Protein AF-0000000076519748 (afdb_homodimer)

Foldseek 3Di:
DAAEEEEEDEAAFDPLLRVLQVVLLVLLRHHYFYAYAVWQAWHQYNVGDTDGGPTHLVVCQVPDGLEYEYGDGPVSLVSLLPRPSNLSNQVVCQVVQHAYEYEAHNVLSCVSSPRPWAEEEEHAPVCCVVPVVGYPYDPDQWDDGRRYIYGYDSVSSNVVSLVVSCVRPHDVSSCVSCVVVVHDD/DAAEEEEEDEAAFDPLLRVLQVVLLVLLRHHYFYAYAVWQAWHQYNVGDTDGGPTHLVVCQVPDGLEYEYGDGDVSLVSLLPRPSNLSNLVVCQVVQHAYEYEAHNVLSCVSSPRPWAEEEEHAPVCCVVPVVGYPYDPDQWDDGRRYIYGYDSVSSNVVSLVVSCVRPHDVSSCVSCVVVVHDD

Sequence (370 aa):
MTKTALVLLACGAEELETIAIVDILARAKVKVVVAGVGGPSVVTCSRGAKIQPDVALADVVGTAFDLVYLPGGMEGMRALSKSADVGKVLKDQHENKRYIAAICAAPCALKAHEINKGAKVTSYPSLKGDLEAYYTYLDETIVEDGHLLTSRGPGTAIVFGLRLAELLTDHATAKSVATAMLLPFMTKTALVLLACGAEELETIAIVDILARAKVKVVVAGVGGPSVVTCSRGAKIQPDVALADVVGTAFDLVYLPGGMEGMRALSKSADVGKVLKDQHENKRYIAAICAAPCALKAHEINKGAKVTSYPSLKGDLEAYYTYLDETIVEDGHLLTSRGPGTAIVFGLRLAELLTDHATAKSVATAMLLPF

Organism: Hydatigena taeniaeformis (NCBI:txid6205)

Secondary structure (DSSP, 8-state):
---EEEEEE-TT--HHHHHHHHHHHHHTT-EEEEEETT-SS-EE-TTS-EE--SEEGGGGTT---SEEEE---HHHHHHHHH-HHHHHHHHHHHHTT-EEEEETTTHHHHHHTT-STT-EE---GGGHHHHTTTSEE--SSEEEETTEEEE-SGGGHHHHHHHHHHHHS-HHHHHHHHHHHT---/---EEEEEE-TT--HHHHHHHHHHHHHTT-EEEEEETT-SS-EE-TTS-EE--SEEGGGGTT---SEEEE---HHHHHHHHH-HHHHHHHHHHHHTT-EEEEETTTHHHHHHTT-STT-EE---GGGHHHHTTTSEE--SSEEEETTEEEE-SGGGHHHHHHHHHHHHS-HHHHHHHHHHHT---

pLDDT: mean 98.67, std 1.3, range [82.38, 99.0]

Nearest PDB structures (foldseek):
  4e08-assembly1_B  TM=9.937E-01  e=2.769E-29  Drosophila melanogaster
  5sy4-assembly1_B  TM=9.609E-01  e=9.595E-22  Escherichia coli
  4xll-assembly1_B  TM=9.359E-01  e=4.032E-20  Toxoplasma gondii
  3ot1-assembly1_B  TM=9.445E-01  e=1.088E-18  Vibrio cholerae O1 biovar El Tor str. N16961
  4k2h-assembly1_A  TM=9.552E-01  e=1.924E-18  Salmonella enterica subsp. enterica serovar Typhimurium str. LT2

Solvent-accessible surface area (backbone atoms only — not comparable to full-atom values): 17924 Å² total; per-residue (Å²): 132,81,41,35,33,37,36,54,43,34,53,20,18,28,53,49,36,43,39,31,34,52,39,44,27,33,68,57,59,30,49,73,42,39,20,9,66,91,32,44,57,72,30,50,22,60,55,64,56,32,38,41,31,78,34,30,35,82,79,47,63,88,62,89,50,55,26,40,35,34,35,11,27,71,56,10,17,53,51,50,40,69,32,66,68,50,41,54,48,49,50,54,33,56,75,68,62,30,32,36,36,25,24,16,46,15,43,57,24,38,55,64,59,63,56,66,76,55,40,49,33,26,37,24,77,90,49,46,81,80,38,49,88,56,30,40,68,47,99,47,69,67,26,73,41,89,41,37,34,20,21,26,34,58,51,40,21,57,65,50,19,42,51,52,28,22,71,68,65,34,66,70,51,27,43,52,43,27,53,75,29,66,36,87,122,131,80,41,33,33,38,36,55,41,34,54,21,18,28,52,49,36,43,39,31,34,51,40,44,27,32,70,57,60,30,50,73,42,38,20,9,67,90,32,44,58,70,29,50,22,60,56,64,54,33,38,42,30,77,34,29,35,81,79,48,64,89,62,88,49,54,26,41,36,34,36,12,28,70,57,10,17,53,50,48,41,68,32,66,66,50,41,53,48,50,50,55,34,55,75,68,62,30,32,36,35,25,24,16,47,15,44,56,24,38,55,64,58,62,56,65,77,54,40,49,32,28,36,24,77,90,49,45,83,80,38,48,88,56,29,41,67,47,99,47,69,68,26,74,42,90,42,37,36,20,20,27,33,60,50,40,23,58,65,49,18,42,51,52,28,23,72,69,65,34,65,68,50,28,43,51,45,28,52,76,28,64,36,87,123

InterPro domains:
  IPR002818 DJ-1/PfpI [PF01965] (3-166)
  IPR006287 Protein/nucleic acid deglycase DJ-1 [TIGR01383] (5-179)
  IPR029062 Class I glutamine amidotransferase-like [G3DSA:3.40.50.880] (1-185)
  IPR029062 Class I glutamine amidotransferase-like [SSF52317] (3-183)
  IPR050325 Protein/nucleic acid deglycase [PTHR48094] (3-177)

Structure (mmCIF, N/CA/C/O backbone):
data_AF-0000000076519748-model_v1
#
loop_
_entity.id
_entity.type
_entity.pdbx_description
1 polymer 'DJ-1_PfpI domain-containing protein'
#
loop_
_atom_site.group_PDB
_atom_site.id
_atom_site.type_symbol
_atom_site.label_atom_id
_atom_site.label_alt_id
_atom_site.label_comp_id
_atom_site.label_asym_id
_atom_site.label_entity_id
_atom_site.label_seq_id
_atom_site.pdbx_PDB_ins_code
_atom_site.Cartn_x
_atom_site.Cartn_y
_atom_site.Cartn_z
_atom_site.occupancy
_atom_site.B_iso_or_equiv
_atom_site.auth_seq_id
_atom_site.auth_comp_id
_atom_site.auth_asym_id
_atom_site.auth_atom_id
_atom_site.pdbx_PDB_model_num
ATOM 1 N N . MET A 1 1 ? 24.297 12.898 4.23 1 83 1 MET A N 1
ATOM 2 C CA . MET A 1 1 ? 23.703 12.18 5.359 1 83 1 MET A CA 1
ATOM 3 C C . MET A 1 1 ? 22.375 11.555 4.977 1 83 1 MET A C 1
ATOM 5 O O . MET A 1 1 ? 21.672 12.078 4.113 1 83 1 MET A O 1
ATOM 9 N N . THR A 1 2 ? 22 10.383 5.543 1 95.06 2 THR A N 1
ATOM 10 C CA . THR A 1 2 ? 20.766 9.688 5.227 1 95.06 2 THR A CA 1
ATOM 11 C C . THR A 1 2 ? 19.562 10.477 5.727 1 95.06 2 THR A C 1
ATOM 13 O O . THR A 1 2 ? 19.531 10.922 6.875 1 95.06 2 THR A O 1
ATOM 16 N N . LYS A 1 3 ? 18.609 10.828 4.844 1 98.69 3 LYS A N 1
ATOM 17 C CA . LYS A 1 3 ? 17.406 11.555 5.219 1 98.69 3 LYS A CA 1
ATOM 18 C C . LYS A 1 3 ? 16.453 10.672 6.023 1 98.69 3 LYS A C 1
ATOM 20 O O . LYS A 1 3 ? 16.453 9.453 5.863 1 98.69 3 LYS A O 1
ATOM 25 N N . THR A 1 4 ? 15.703 11.32 6.898 1 98.88 4 THR A N 1
ATOM 26 C CA . THR A 1 4 ? 14.812 10.586 7.801 1 98.88 4 THR A CA 1
ATOM 27 C C . THR A 1 4 ? 13.375 11.055 7.641 1 98.88 4 THR A C 1
ATOM 29 O O . THR A 1 4 ? 13.125 12.234 7.359 1 98.88 4 THR A O 1
ATOM 32 N N . ALA A 1 5 ? 12.445 10.117 7.789 1 98.94 5 ALA A N 1
ATOM 33 C CA . ALA A 1 5 ? 11.016 10.414 7.734 1 98.94 5 ALA A CA 1
ATOM 34 C C . ALA A 1 5 ? 10.273 9.727 8.867 1 98.94 5 ALA A C 1
ATOM 36 O O . ALA A 1 5 ? 10.516 8.555 9.164 1 98.94 5 ALA A O 1
ATOM 37 N N . LEU A 1 6 ? 9.438 10.453 9.531 1 99 6 LEU A N 1
ATOM 38 C CA . LEU A 1 6 ? 8.516 9.93 10.531 1 99 6 LEU A CA 1
ATOM 39 C C . LEU A 1 6 ? 7.109 9.797 9.953 1 99 6 LEU A C 1
ATOM 41 O O . LEU A 1 6 ? 6.543 10.766 9.438 1 99 6 LEU A O 1
ATOM 45 N N . VAL A 1 7 ? 6.594 8.633 9.969 1 99 7 VAL A N 1
ATOM 46 C CA . VAL A 1 7 ? 5.227 8.359 9.547 1 99 7 VAL A CA 1
ATOM 47 C C . VAL A 1 7 ? 4.34 8.141 10.766 1 99 7 VAL A C 1
ATOM 49 O O . VAL A 1 7 ? 4.602 7.25 11.578 1 99 7 VAL A O 1
ATOM 52 N N . LEU A 1 8 ? 3.318 8.961 10.922 1 99 8 LEU A N 1
ATOM 53 C CA . LEU A 1 8 ? 2.412 8.844 12.055 1 99 8 LEU A CA 1
ATOM 54 C C . LEU A 1 8 ? 1.29 7.855 11.758 1 99 8 LEU A C 1
ATOM 56 O O . LEU A 1 8 ? 0.49 8.078 10.844 1 99 8 LEU A O 1
ATOM 60 N N . LEU A 1 9 ? 1.246 6.828 12.516 1 98.94 9 LEU A N 1
ATOM 61 C CA . LEU A 1 9 ? 0.271 5.766 12.289 1 98.94 9 LEU A CA 1
ATOM 62 C C . LEU A 1 9 ? -0.731 5.691 13.438 1 98.94 9 LEU A C 1
ATOM 64 O O . LEU A 1 9 ? -0.36 5.391 14.57 1 98.94 9 LEU A O 1
ATOM 68 N N . ALA A 1 10 ? -1.979 6.008 13.141 1 98.94 10 ALA A N 1
ATOM 69 C CA . ALA A 1 10 ? -3.08 5.906 14.102 1 98.94 10 ALA A CA 1
ATOM 70 C C . ALA A 1 10 ? -4.098 4.859 13.656 1 98.94 10 ALA A C 1
ATOM 72 O O . ALA A 1 10 ? -4.219 4.57 12.461 1 98.94 10 ALA A O 1
ATOM 73 N N . CYS A 1 11 ? -4.828 4.305 14.594 1 98.69 11 CYS A N 1
ATOM 74 C CA . CYS A 1 11 ? -5.93 3.408 14.25 1 98.69 11 CYS A CA 1
ATOM 75 C C . CYS A 1 11 ? -6.891 4.074 13.273 1 98.69 11 CYS A C 1
ATOM 77 O O . CYS A 1 11 ? -7.246 5.242 13.445 1 98.69 11 CYS A O 1
ATOM 79 N N . GLY A 1 12 ? -7.215 3.355 12.273 1 98.81 12 GLY A N 1
ATOM 80 C CA . GLY A 1 12 ? -8.141 3.898 11.289 1 98.81 12 GLY A CA 1
ATOM 81 C C . GLY A 1 12 ? -7.445 4.637 10.164 1 98.81 12 GLY A C 1
ATOM 82 O O . GLY A 1 12 ? -8.102 5.199 9.281 1 98.81 12 GLY A O 1
ATOM 83 N N . ALA A 1 13 ? -6.09 4.613 10.148 1 98.94 13 ALA A N 1
ATOM 84 C CA . ALA A 1 13 ? -5.348 5.223 9.055 1 98.94 13 ALA A CA 1
ATOM 85 C C . ALA A 1 13 ? -5.629 4.508 7.734 1 98.94 13 ALA A C 1
ATOM 87 O O . ALA A 1 13 ? -5.984 3.328 7.723 1 98.94 13 ALA A O 1
ATOM 88 N N . GLU A 1 14 ? -5.543 5.246 6.68 1 98.88 14 GLU A N 1
ATOM 89 C CA . GLU A 1 14 ? -5.59 4.641 5.352 1 98.88 14 GLU A CA 1
ATOM 90 C C . GLU A 1 14 ? -4.332 3.828 5.07 1 98.88 14 GLU A C 1
ATOM 92 O O . GLU A 1 14 ? -3.238 4.387 4.945 1 98.88 14 GLU A O 1
ATOM 97 N N . GLU A 1 15 ? -4.488 2.51 4.938 1 98.94 15 GLU A N 1
ATOM 98 C CA . GLU A 1 15 ? -3.332 1.622 4.84 1 98.94 15 GLU A CA 1
ATOM 99 C C . GLU A 1 15 ? -2.57 1.846 3.539 1 98.94 15 GLU A C 1
ATOM 101 O O . GLU A 1 15 ? -1.34 1.768 3.514 1 98.94 15 GLU A O 1
ATOM 106 N N . LEU A 1 16 ? -3.266 2.064 2.395 1 98.94 16 LEU A N 1
ATOM 107 C CA . LEU A 1 16 ? -2.58 2.273 1.124 1 98.94 16 LEU A CA 1
ATOM 108 C C . LEU A 1 16 ? -1.782 3.572 1.145 1 98.94 16 LEU A C 1
ATOM 110 O O . LEU A 1 16 ? -0.649 3.619 0.66 1 98.94 16 LEU A O 1
ATOM 114 N N . GLU A 1 17 ? -2.352 4.594 1.754 1 99 17 GLU A N 1
ATOM 115 C CA . GLU A 1 17 ? -1.661 5.871 1.897 1 99 17 GLU A CA 1
ATOM 116 C C . GLU A 1 17 ? -0.439 5.742 2.803 1 99 17 GLU A C 1
ATOM 118 O O . GLU A 1 17 ? 0.569 6.422 2.594 1 99 17 GLU A O 1
ATOM 123 N N . THR A 1 18 ? -0.529 4.926 3.828 1 99 18 THR A N 1
ATOM 124 C CA . THR A 1 18 ? 0.581 4.699 4.746 1 99 18 THR A CA 1
ATOM 125 C C . THR A 1 18 ? 1.699 3.92 4.059 1 99 18 THR A C 1
ATOM 127 O O . THR A 1 18 ? 2.84 4.383 4.004 1 99 18 THR A O 1
ATOM 130 N N . ILE A 1 19 ? 1.386 2.826 3.402 1 99 19 ILE A N 1
ATOM 131 C CA . ILE A 1 19 ? 2.373 1.872 2.912 1 99 19 ILE A CA 1
ATOM 132 C C . ILE A 1 19 ? 3.016 2.406 1.634 1 99 19 ILE A C 1
ATOM 134 O O . ILE A 1 19 ? 4.207 2.201 1.396 1 99 19 ILE A O 1
ATOM 138 N N . ALA A 1 20 ? 2.248 3.127 0.763 1 98.94 20 ALA A N 1
ATOM 139 C CA . ALA A 1 20 ? 2.846 3.701 -0.439 1 98.94 20 ALA A CA 1
ATOM 140 C C . ALA A 1 20 ? 4.02 4.609 -0.086 1 98.94 20 ALA A C 1
ATOM 142 O O . ALA A 1 20 ? 5.086 4.527 -0.703 1 98.94 20 ALA A O 1
ATOM 143 N N . ILE A 1 21 ? 3.848 5.445 0.95 1 98.94 21 ILE A N 1
ATOM 144 C CA . ILE A 1 21 ? 4.883 6.395 1.338 1 98.94 21 ILE A CA 1
ATOM 145 C C . ILE A 1 21 ? 6.047 5.652 1.993 1 98.94 21 ILE A C 1
ATOM 147 O O . ILE A 1 21 ? 7.211 5.887 1.659 1 98.94 21 ILE A O 1
ATOM 151 N N . VAL A 1 22 ? 5.766 4.742 2.918 1 98.94 22 VAL A N 1
ATOM 152 C CA . VAL A 1 22 ? 6.797 3.961 3.598 1 98.94 22 VAL A CA 1
ATOM 153 C C . VAL A 1 22 ? 7.652 3.225 2.568 1 98.94 22 VAL A C 1
ATOM 155 O O . VAL A 1 22 ? 8.883 3.279 2.621 1 98.94 22 VAL A O 1
ATOM 158 N N . ASP A 1 23 ? 7.016 2.586 1.613 1 98.94 23 ASP A N 1
ATOM 159 C CA . ASP A 1 23 ? 7.664 1.771 0.591 1 98.94 23 ASP A CA 1
ATOM 160 C C . ASP A 1 23 ? 8.57 2.621 -0.298 1 98.94 23 ASP A C 1
ATOM 162 O O . ASP A 1 23 ? 9.758 2.33 -0.443 1 98.94 23 ASP A O 1
ATOM 166 N N . ILE A 1 24 ? 8.023 3.686 -0.82 1 98.94 24 ILE A N 1
ATOM 167 C CA . ILE A 1 24 ? 8.727 4.496 -1.812 1 98.94 24 ILE A CA 1
ATOM 168 C C . ILE A 1 24 ? 9.906 5.207 -1.155 1 98.94 24 ILE A C 1
ATOM 170 O O . ILE A 1 24 ? 10.992 5.27 -1.73 1 98.94 24 ILE A O 1
ATOM 174 N N . LEU A 1 25 ? 9.719 5.742 0.06 1 98.94 25 LEU A N 1
ATOM 175 C CA . LEU A 1 25 ? 10.82 6.406 0.743 1 98.94 25 LEU A CA 1
ATOM 176 C C . LEU A 1 25 ? 11.922 5.41 1.101 1 98.94 25 LEU A C 1
ATOM 178 O O . LEU A 1 25 ? 13.109 5.738 1.034 1 98.94 25 LEU A O 1
ATOM 182 N N . ALA A 1 26 ? 11.547 4.207 1.496 1 98.94 26 ALA A N 1
ATOM 183 C CA . ALA A 1 26 ? 12.547 3.174 1.763 1 98.94 26 ALA A CA 1
ATOM 184 C C . ALA A 1 26 ? 13.352 2.854 0.508 1 98.94 26 ALA A C 1
ATOM 186 O O . ALA A 1 26 ? 14.57 2.693 0.572 1 98.94 26 ALA A O 1
ATOM 187 N N . ARG A 1 27 ? 12.695 2.719 -0.672 1 98.88 27 ARG A N 1
ATOM 188 C CA . ARG A 1 27 ? 13.375 2.475 -1.939 1 98.88 27 ARG A CA 1
ATOM 189 C C . ARG A 1 27 ? 14.352 3.596 -2.26 1 98.88 27 ARG A C 1
ATOM 191 O O . ARG A 1 27 ? 15.398 3.359 -2.879 1 98.88 27 ARG A O 1
ATOM 198 N N . ALA A 1 28 ? 14.016 4.812 -1.812 1 98.94 28 ALA A N 1
ATOM 199 C CA . ALA A 1 28 ? 14.867 5.977 -2.047 1 98.94 28 ALA A CA 1
ATOM 200 C C . ALA A 1 28 ? 15.969 6.074 -0.994 1 98.94 28 ALA A C 1
ATOM 202 O O . ALA A 1 28 ? 16.672 7.082 -0.921 1 98.94 28 ALA A O 1
ATOM 203 N N . LYS A 1 29 ? 16.047 5.078 -0.067 1 98.69 29 LYS A N 1
ATOM 204 C CA . LYS A 1 29 ? 17.078 4.961 0.971 1 98.69 29 LYS A CA 1
ATOM 205 C C . LYS A 1 29 ? 16.891 6.031 2.043 1 98.69 29 LYS A C 1
ATOM 207 O O . LYS A 1 29 ? 17.859 6.477 2.652 1 98.69 29 LYS A O 1
ATOM 212 N N . VAL A 1 30 ? 15.711 6.586 2.178 1 98.94 30 VAL A N 1
ATOM 213 C CA . VAL A 1 30 ? 15.328 7.395 3.33 1 98.94 30 VAL A CA 1
ATOM 214 C C . VAL A 1 30 ? 15.07 6.488 4.535 1 98.94 30 VAL A C 1
ATOM 216 O O . VAL A 1 30 ? 14.453 5.43 4.402 1 98.94 30 VAL A O 1
ATOM 219 N N . LYS A 1 31 ? 15.594 6.793 5.688 1 98.81 31 LYS A N 1
ATOM 220 C CA . LYS A 1 31 ? 15.289 6.047 6.902 1 98.81 31 LYS A CA 1
ATOM 221 C C . LYS A 1 31 ? 13.883 6.375 7.406 1 98.81 31 LYS A C 1
ATOM 223 O O . LYS A 1 31 ? 13.633 7.477 7.902 1 98.81 31 LYS A O 1
ATOM 228 N N . VAL A 1 32 ? 13.023 5.426 7.348 1 98.94 32 VAL A N 1
ATOM 229 C CA . VAL A 1 32 ? 11.625 5.633 7.711 1 98.94 32 VAL A CA 1
ATOM 230 C C . VAL A 1 32 ? 11.359 5.043 9.094 1 98.94 32 VAL A C 1
ATOM 232 O O . VAL A 1 32 ? 11.734 3.9 9.367 1 98.94 32 VAL A O 1
ATOM 235 N N . VAL A 1 33 ? 10.766 5.797 9.898 1 98.94 33 VAL A N 1
ATOM 236 C CA . VAL A 1 33 ? 10.281 5.34 11.203 1 98.94 33 VAL A CA 1
ATOM 237 C C . VAL A 1 33 ? 8.766 5.461 11.266 1 98.94 33 VAL A C 1
ATOM 239 O O . VAL A 1 33 ? 8.219 6.562 11.148 1 98.94 33 VAL A O 1
ATOM 242 N N . VAL A 1 34 ? 8.117 4.375 11.406 1 99 34 VAL A N 1
ATOM 243 C CA . VAL A 1 34 ? 6.672 4.375 11.617 1 99 34 VAL A CA 1
ATOM 244 C C . VAL A 1 34 ? 6.371 4.422 13.117 1 99 34 VAL A C 1
ATOM 246 O O . VAL A 1 34 ? 6.75 3.514 13.859 1 99 34 VAL A O 1
ATOM 249 N N . ALA A 1 35 ? 5.703 5.43 13.531 1 99 35 ALA A N 1
ATOM 250 C CA . ALA A 1 35 ? 5.402 5.605 14.953 1 99 35 ALA A CA 1
ATOM 251 C C . ALA A 1 35 ? 3.904 5.496 15.211 1 99 35 ALA A C 1
ATOM 253 O O . ALA A 1 35 ? 3.105 6.199 14.594 1 99 35 ALA A O 1
ATOM 254 N N . GLY A 1 36 ? 3.557 4.633 16.125 1 98.94 36 GLY A N 1
ATOM 255 C CA . GLY A 1 36 ? 2.164 4.508 16.531 1 98.94 36 GLY A CA 1
ATOM 256 C C . GLY A 1 36 ? 1.707 5.617 17.453 1 98.94 36 GLY A C 1
ATOM 257 O O . GLY A 1 36 ? 2.254 5.785 18.547 1 98.94 36 GLY A O 1
ATOM 258 N N . VAL A 1 37 ? 0.659 6.312 17.062 1 98.94 37 VAL A N 1
ATOM 259 C CA . VAL A 1 37 ? 0.146 7.441 17.828 1 98.94 37 VAL A CA 1
ATOM 260 C C . VAL A 1 37 ? -0.375 6.953 19.172 1 98.94 37 VAL A C 1
ATOM 262 O O . VAL A 1 37 ? -0.211 7.629 20.188 1 98.94 37 VAL A O 1
ATOM 265 N N . GLY A 1 38 ? -1.035 5.754 19.188 1 98.44 38 GLY A N 1
ATOM 266 C CA . GLY A 1 38 ? -1.586 5.176 20.406 1 98.44 38 GLY A CA 1
ATOM 267 C C . GLY A 1 38 ? -0.639 4.211 21.094 1 98.44 38 GLY A C 1
ATOM 268 O O . GLY A 1 38 ? -1.03 3.506 22.031 1 98.44 38 GLY A O 1
ATOM 269 N N . GLY A 1 39 ? 0.616 4.152 20.625 1 98.56 39 GLY A N 1
ATOM 270 C CA . GLY A 1 39 ? 1.586 3.199 21.141 1 98.56 39 GLY A CA 1
ATOM 271 C C . GLY A 1 39 ? 2.172 2.303 20.078 1 98.56 39 GLY A C 1
ATOM 272 O O . GLY A 1 39 ? 1.89 2.48 18.891 1 98.56 39 GLY A O 1
ATOM 273 N N . PRO A 1 40 ? 3.051 1.382 20.422 1 98.31 40 PRO A N 1
ATOM 274 C CA . PRO A 1 40 ? 3.803 0.587 19.453 1 98.31 40 PRO A CA 1
ATOM 275 C C . PRO A 1 40 ? 3.057 -0.672 19.016 1 98.31 40 PRO A C 1
ATOM 277 O O . PRO A 1 40 ? 3.572 -1.45 18.203 1 98.31 40 PRO A O 1
ATOM 280 N N . SER A 1 41 ? 1.826 -0.901 19.5 1 98.69 41 SER A N 1
ATOM 281 C CA . SER A 1 41 ? 1.075 -2.109 19.172 1 98.69 41 SER A CA 1
ATOM 282 C C . SER A 1 41 ? 0.523 -2.047 17.75 1 98.69 41 SER A C 1
ATOM 284 O O . SER A 1 41 ? 0.437 -0.969 17.156 1 98.69 41 SER A O 1
ATOM 286 N N . VAL A 1 42 ? 0.184 -3.156 17.25 1 98.88 42 VAL A N 1
ATOM 287 C CA . VAL A 1 42 ? -0.372 -3.287 15.906 1 98.88 42 VAL A CA 1
ATOM 288 C C . VAL A 1 42 ? -1.591 -2.379 15.758 1 98.88 42 VAL A C 1
ATOM 290 O O . VAL A 1 42 ? -2.426 -2.301 16.672 1 98.88 42 VAL A O 1
ATOM 293 N N . VAL A 1 43 ? -1.658 -1.746 14.641 1 98.88 43 VAL A N 1
ATOM 294 C CA . VAL A 1 43 ? -2.732 -0.809 14.328 1 98.88 43 VAL A CA 1
ATOM 295 C C . VAL A 1 43 ? -3.627 -1.395 13.234 1 98.88 43 VAL A C 1
ATOM 297 O O . VAL A 1 43 ? -3.137 -1.856 12.203 1 98.88 43 VAL A O 1
ATOM 300 N N . THR A 1 44 ? -4.957 -1.413 13.484 1 98.88 44 THR A N 1
ATOM 301 C CA . THR A 1 44 ? -5.918 -1.759 12.438 1 98.88 44 THR A CA 1
ATOM 302 C C . THR A 1 44 ? -6.258 -0.537 11.594 1 98.88 44 THR A C 1
ATOM 304 O O . THR A 1 44 ? -6.789 0.451 12.109 1 98.88 44 THR A O 1
ATOM 307 N N . CYS A 1 45 ? -6.012 -0.621 10.312 1 98.88 45 CYS A N 1
ATOM 308 C CA . CYS A 1 45 ? -6.211 0.491 9.391 1 98.88 45 CYS A CA 1
ATOM 309 C C . CYS A 1 45 ? -7.652 0.531 8.891 1 98.88 45 CYS A C 1
ATOM 311 O O . CYS A 1 45 ? -8.477 -0.284 9.305 1 98.88 45 CYS A O 1
ATOM 313 N N . SER A 1 46 ? -7.949 1.501 8.109 1 98.75 46 SER A N 1
ATOM 314 C CA . SER A 1 46 ? -9.328 1.859 7.777 1 98.75 46 SER A CA 1
ATOM 315 C C . SER A 1 46 ? -10.008 0.758 6.969 1 98.75 46 SER A C 1
ATOM 317 O O . SER A 1 46 ? -11.219 0.572 7.062 1 98.75 46 SER A O 1
ATOM 319 N N . ARG A 1 47 ? -9.18 -0.086 6.195 1 98.56 47 ARG A N 1
ATOM 320 C CA . ARG A 1 47 ? -9.773 -1.153 5.395 1 98.56 47 ARG A CA 1
ATOM 321 C C . ARG A 1 47 ? -9.383 -2.523 5.938 1 98.56 47 ARG A C 1
ATOM 323 O O . ARG A 1 47 ? -9.508 -3.533 5.238 1 98.56 47 ARG A O 1
ATOM 330 N N . GLY A 1 48 ? -8.883 -2.523 7.137 1 98.69 48 GLY A N 1
ATOM 331 C CA . GLY A 1 48 ? -8.766 -3.781 7.855 1 98.69 48 GLY A CA 1
ATOM 332 C C . GLY A 1 48 ? -7.34 -4.301 7.922 1 98.69 48 GLY A C 1
ATOM 333 O O . GLY A 1 48 ? -7.039 -5.203 8.703 1 98.69 48 GLY A O 1
ATOM 334 N N . ALA A 1 49 ? -6.391 -3.773 7.105 1 98.94 49 ALA A N 1
ATOM 335 C CA . ALA A 1 49 ? -5 -4.199 7.199 1 98.94 49 ALA A CA 1
ATOM 336 C C . ALA A 1 49 ? -4.422 -3.877 8.578 1 98.94 49 ALA A C 1
ATOM 338 O O . ALA A 1 49 ? -4.785 -2.873 9.188 1 98.94 49 ALA A O 1
ATOM 339 N N . LYS A 1 50 ? -3.555 -4.684 9.07 1 98.94 50 LYS A N 1
ATOM 340 C CA . LYS A 1 50 ? -2.92 -4.52 10.375 1 98.94 50 LYS A CA 1
ATOM 341 C C . LYS A 1 50 ? -1.427 -4.242 10.227 1 98.94 50 LYS A C 1
ATOM 343 O O . LYS A 1 50 ? -0.683 -5.074 9.711 1 98.94 50 LYS A O 1
ATOM 348 N N . ILE A 1 51 ? -0.979 -3.092 10.695 1 98.94 51 ILE A N 1
ATOM 349 C CA . ILE A 1 51 ? 0.404 -2.65 10.539 1 98.94 51 ILE A CA 1
ATOM 350 C C . ILE A 1 51 ? 1.034 -2.449 11.914 1 98.94 51 ILE A C 1
ATOM 352 O O . ILE A 1 51 ? 0.421 -1.854 12.805 1 98.94 51 ILE A O 1
ATOM 356 N N . GLN A 1 52 ? 2.172 -2.936 12.117 1 98.94 52 GLN A N 1
ATOM 357 C CA . GLN A 1 52 ? 2.916 -2.75 13.359 1 98.94 52 GLN A CA 1
ATOM 358 C C . GLN A 1 52 ? 3.854 -1.549 13.266 1 98.94 52 GLN A C 1
ATOM 360 O O . GLN A 1 52 ? 4.754 -1.523 12.422 1 98.94 52 GLN A O 1
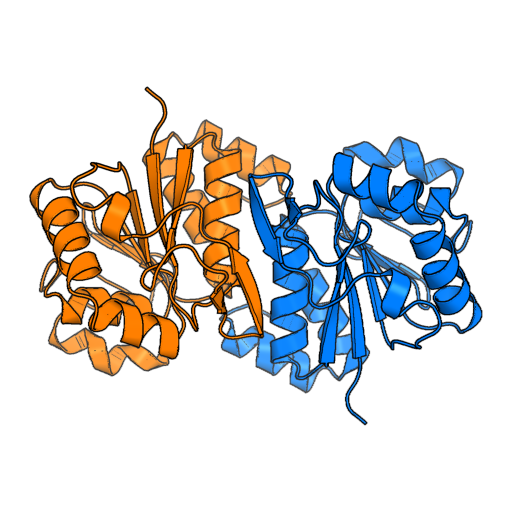ATOM 365 N N . PRO A 1 53 ? 3.629 -0.567 14.133 1 98.94 53 PRO A N 1
ATOM 366 C CA . PRO A 1 53 ? 4.605 0.522 14.195 1 98.94 53 PRO A CA 1
ATOM 367 C C . PRO A 1 53 ? 5.992 0.049 14.633 1 98.94 53 PRO A C 1
ATOM 369 O O . PRO A 1 53 ? 6.121 -1.023 15.227 1 98.94 53 PRO A O 1
ATOM 372 N N . ASP A 1 54 ? 7.004 0.832 14.281 1 98.88 54 ASP A N 1
ATOM 373 C CA . ASP A 1 54 ? 8.359 0.579 14.773 1 98.88 54 ASP A CA 1
ATOM 374 C C . ASP A 1 54 ? 8.492 0.955 16.25 1 98.88 54 ASP A C 1
ATOM 376 O O . ASP A 1 54 ? 9.188 0.278 17 1 98.88 54 ASP A O 1
ATOM 380 N N . VAL A 1 55 ? 7.891 2.061 16.609 1 98.88 55 VAL A N 1
ATOM 381 C CA . VAL A 1 55 ? 8.008 2.646 17.938 1 98.88 55 VAL A CA 1
ATOM 382 C C . VAL A 1 55 ? 6.695 3.32 18.328 1 98.88 55 VAL A C 1
ATOM 384 O O . VAL A 1 55 ? 5.809 3.496 17.484 1 98.88 55 VAL A O 1
ATOM 387 N N . ALA A 1 56 ? 6.57 3.617 19.562 1 98.88 56 ALA A N 1
ATOM 388 C CA . ALA A 1 56 ? 5.52 4.539 19.984 1 98.88 56 ALA A CA 1
ATOM 389 C C . ALA A 1 56 ? 5.879 5.98 19.641 1 98.88 56 ALA A C 1
ATOM 391 O O . ALA A 1 56 ? 7.035 6.387 19.75 1 98.88 56 ALA A O 1
ATOM 392 N N . LEU A 1 57 ? 4.879 6.742 19.25 1 98.94 57 LEU A N 1
ATOM 393 C CA . LEU A 1 57 ? 5.133 8.148 18.969 1 98.94 57 LEU A CA 1
ATOM 394 C C . LEU A 1 57 ? 5.77 8.836 20.188 1 98.94 57 LEU A C 1
ATOM 396 O O . LEU A 1 57 ? 6.715 9.609 20.031 1 98.94 57 LEU A O 1
ATOM 400 N N . ALA A 1 58 ? 5.324 8.523 21.344 1 98.62 58 ALA A N 1
ATOM 401 C CA . ALA A 1 58 ? 5.805 9.133 22.578 1 98.62 58 ALA A CA 1
ATOM 402 C C . ALA A 1 58 ? 7.316 8.977 22.719 1 98.62 58 ALA A C 1
ATOM 404 O O . ALA A 1 58 ? 7.984 9.828 23.312 1 98.62 58 ALA A O 1
ATOM 405 N N . ASP A 1 59 ? 7.875 7.961 22.109 1 98.62 59 ASP A N 1
ATOM 406 C CA . ASP A 1 59 ? 9.289 7.637 22.281 1 98.62 59 ASP A CA 1
ATOM 407 C C . ASP A 1 59 ? 10.156 8.492 21.344 1 98.62 59 ASP A C 1
ATOM 409 O O . ASP A 1 59 ? 11.375 8.547 21.516 1 98.62 59 ASP A O 1
ATOM 413 N N . VAL A 1 60 ? 9.523 9.195 20.422 1 98.5 60 VAL A N 1
ATOM 414 C CA . VAL A 1 60 ? 10.359 9.914 19.469 1 98.5 60 VAL A CA 1
ATOM 415 C C . VAL A 1 60 ? 9.977 11.398 19.469 1 98.5 60 VAL A C 1
ATOM 417 O O . VAL A 1 60 ? 10.445 12.164 18.625 1 98.5 60 VAL A O 1
ATOM 420 N N . VAL A 1 61 ? 9.086 11.742 20.359 1 98.44 61 VAL A N 1
ATOM 421 C CA . VAL A 1 61 ? 8.82 13.164 20.531 1 98.44 61 VAL A CA 1
ATOM 422 C C . VAL A 1 61 ? 10.125 13.891 20.875 1 98.44 61 VAL A C 1
ATOM 424 O O . VAL A 1 61 ? 10.875 13.453 21.734 1 98.44 61 VAL A O 1
ATOM 427 N N . GLY A 1 62 ? 10.477 14.906 20.141 1 97.69 62 GLY A N 1
ATOM 428 C CA . GLY A 1 62 ? 11.703 15.656 20.359 1 97.69 62 GLY A CA 1
ATOM 429 C C . GLY A 1 62 ? 12.82 15.273 19.406 1 97.69 62 GLY A C 1
ATOM 430 O O . GLY A 1 62 ? 13.836 15.969 19.328 1 97.69 62 GLY A O 1
ATOM 431 N N . THR A 1 63 ? 12.68 14.148 18.719 1 98.19 63 THR A N 1
ATOM 432 C CA . THR A 1 63 ? 13.641 13.75 17.688 1 98.19 63 THR A CA 1
ATOM 433 C C . THR A 1 63 ? 13.352 14.469 16.375 1 98.19 63 THR A C 1
ATOM 435 O O . THR A 1 63 ? 12.203 14.531 15.93 1 98.19 63 THR A O 1
ATOM 438 N N . ALA A 1 64 ? 14.383 15.047 15.781 1 98.12 64 ALA A N 1
ATOM 439 C CA . ALA A 1 64 ? 14.211 15.758 14.508 1 98.12 64 ALA A CA 1
ATOM 440 C C . ALA A 1 64 ? 14.164 14.781 13.336 1 98.12 64 ALA A C 1
ATOM 442 O O . ALA A 1 64 ? 14.953 13.836 13.281 1 98.12 64 ALA A O 1
ATOM 443 N N . PHE A 1 65 ? 13.25 14.969 12.461 1 98.88 65 PHE A N 1
ATOM 444 C CA . PHE A 1 65 ? 13.148 14.258 11.188 1 98.88 65 PHE A CA 1
ATOM 445 C C . PHE A 1 65 ? 13.133 15.242 10.023 1 98.88 65 PHE A C 1
ATOM 447 O O . PHE A 1 65 ? 12.664 16.375 10.164 1 98.88 65 PHE A O 1
ATOM 454 N N . ASP A 1 66 ? 13.617 14.789 8.883 1 98.94 66 ASP A N 1
ATOM 455 C CA . ASP A 1 66 ? 13.562 15.633 7.695 1 98.94 66 ASP A CA 1
ATOM 456 C C . ASP A 1 66 ? 12.125 15.789 7.199 1 98.94 66 ASP A C 1
ATOM 458 O O . ASP A 1 66 ? 11.773 16.812 6.621 1 98.94 66 ASP A O 1
ATOM 462 N N . LEU A 1 67 ? 11.305 14.781 7.445 1 99 67 LEU A N 1
ATOM 463 C CA . LEU A 1 67 ? 9.906 14.75 7.027 1 99 67 LEU A CA 1
ATOM 464 C C . LEU A 1 67 ? 9.039 14.117 8.109 1 99 67 LEU A C 1
ATOM 466 O O . LEU A 1 67 ? 9.414 13.102 8.695 1 99 67 LEU A O 1
ATOM 470 N N . VAL A 1 68 ? 7.938 14.766 8.43 1 99 68 VAL A N 1
ATOM 471 C CA . VAL A 1 68 ? 6.844 14.133 9.164 1 99 68 VAL A CA 1
ATOM 472 C C . VAL A 1 68 ? 5.637 13.969 8.234 1 99 68 VAL A C 1
ATOM 474 O O . VAL A 1 68 ? 5.191 14.93 7.609 1 99 68 VAL A O 1
ATOM 477 N N . TYR A 1 69 ? 5.156 12.781 8.156 1 99 69 TYR A N 1
ATOM 478 C CA . TYR A 1 69 ? 4.078 12.453 7.227 1 99 69 TYR A CA 1
ATOM 479 C C . TYR A 1 69 ? 2.844 11.969 7.973 1 99 69 TYR A C 1
ATOM 481 O O . TYR A 1 69 ? 2.949 11.164 8.906 1 99 69 TYR A O 1
ATOM 489 N N . LEU A 1 70 ? 1.67 12.477 7.531 1 99 70 LEU A N 1
ATOM 490 C CA . LEU A 1 70 ? 0.372 12.094 8.078 1 99 70 LEU A CA 1
ATOM 491 C C . LEU A 1 70 ? -0.499 11.445 7.008 1 99 70 LEU A C 1
ATOM 493 O O . LEU A 1 70 ? -0.935 12.109 6.066 1 99 70 LEU A O 1
ATOM 497 N N . PRO A 1 71 ? -0.762 10.125 7.145 1 98.94 71 PRO A N 1
ATOM 498 C CA . PRO A 1 71 ? -1.766 9.508 6.273 1 98.94 71 PRO A CA 1
ATOM 499 C C . PRO A 1 71 ? -3.191 9.914 6.637 1 98.94 71 PRO A C 1
ATOM 501 O O . PRO A 1 71 ? -3.428 10.453 7.723 1 98.94 71 PRO A O 1
ATOM 504 N N . GLY A 1 72 ? -4.102 9.68 5.711 1 98.88 72 GLY A N 1
ATOM 505 C CA . GLY A 1 72 ? -5.5 10.008 5.934 1 98.88 72 GLY A CA 1
ATOM 506 C C . GLY A 1 72 ? -6.273 8.883 6.605 1 98.88 72 GLY A C 1
ATOM 507 O O . GLY A 1 72 ? -5.707 8.117 7.387 1 98.88 72 GLY A O 1
ATOM 508 N N . GLY A 1 73 ? -7.543 8.797 6.328 1 98.81 73 GLY A N 1
ATOM 509 C CA . GLY A 1 73 ? -8.531 8.023 7.07 1 98.81 73 GLY A CA 1
ATOM 510 C C . GLY A 1 73 ? -9.273 8.844 8.109 1 98.81 73 GLY A C 1
ATOM 511 O O . GLY A 1 73 ? -8.656 9.562 8.891 1 98.81 73 GLY A O 1
ATOM 512 N N . MET A 1 74 ? -10.562 8.703 8.078 1 98.75 74 MET A N 1
ATOM 513 C CA . MET A 1 74 ? -11.367 9.57 8.93 1 98.75 74 MET A CA 1
ATOM 514 C C . MET A 1 74 ? -11.055 9.336 10.398 1 98.75 74 MET A C 1
ATOM 516 O O . MET A 1 74 ? -10.758 10.273 11.141 1 98.75 74 MET A O 1
ATOM 520 N N . GLU A 1 75 ? -11.102 8.094 10.812 1 98.75 75 GLU A N 1
ATOM 521 C CA . GLU A 1 75 ? -10.805 7.777 12.203 1 98.75 75 GLU A CA 1
ATOM 522 C C . GLU A 1 75 ? -9.352 8.086 12.547 1 98.75 75 GLU A C 1
ATOM 524 O O . GLU A 1 75 ? -9.062 8.594 13.633 1 98.75 75 GLU A O 1
ATOM 529 N N . GLY A 1 76 ? -8.461 7.777 11.609 1 98.81 76 GLY A N 1
ATOM 530 C CA . GLY A 1 76 ? -7.062 8.125 11.789 1 98.81 76 GLY A CA 1
ATOM 531 C C . GLY A 1 76 ? -6.836 9.617 11.953 1 98.81 76 GLY A C 1
ATOM 532 O O . GLY A 1 76 ? -6.121 10.055 12.859 1 98.81 76 GLY A O 1
ATOM 533 N N . MET A 1 77 ? -7.473 10.359 11.094 1 98.94 77 MET A N 1
ATOM 534 C CA . MET A 1 77 ? -7.363 11.812 11.141 1 98.94 77 MET A CA 1
ATOM 535 C C . MET A 1 77 ? -7.879 12.352 12.477 1 98.94 77 MET A C 1
ATOM 537 O O . MET A 1 77 ? -7.266 13.242 13.07 1 98.94 77 MET A O 1
ATOM 541 N N . ARG A 1 78 ? -8.977 11.828 13 1 98.88 78 ARG A N 1
ATOM 542 C CA . ARG A 1 78 ? -9.5 12.273 14.281 1 98.88 78 ARG A CA 1
ATOM 543 C C . ARG A 1 78 ? -8.516 11.977 15.406 1 98.88 78 ARG A C 1
ATOM 545 O O . ARG A 1 78 ? -8.312 12.812 16.297 1 98.88 78 ARG A O 1
ATOM 552 N N . ALA A 1 79 ? -7.922 10.789 15.344 1 98.88 79 ALA A N 1
ATOM 553 C CA . ALA A 1 79 ? -6.918 10.422 16.344 1 98.88 79 ALA A CA 1
ATOM 554 C C . ALA A 1 79 ? -5.711 11.352 16.266 1 98.88 79 ALA A C 1
ATOM 556 O O . ALA A 1 79 ? -5.191 11.789 17.297 1 98.88 79 ALA A O 1
ATOM 557 N N . LEU A 1 80 ? -5.246 11.656 15.039 1 98.94 80 LEU A N 1
ATOM 558 C CA . LEU A 1 80 ? -4.145 12.594 14.844 1 98.94 80 LEU A CA 1
ATOM 559 C C . LEU A 1 80 ? -4.492 13.961 15.414 1 98.94 80 LEU A C 1
ATOM 561 O O . LEU A 1 80 ? -3.662 14.594 16.062 1 98.94 80 LEU A O 1
ATOM 565 N N . SER A 1 81 ? -5.699 14.391 15.219 1 98.94 81 SER A N 1
ATOM 566 C CA . SER A 1 81 ? -6.16 15.719 15.609 1 98.94 81 SER A CA 1
ATOM 567 C C . SER A 1 81 ? -6.203 15.867 17.125 1 98.94 81 SER A C 1
ATOM 569 O O . SER A 1 81 ? -5.988 16.969 17.656 1 98.94 81 SER A O 1
ATOM 571 N N . LYS A 1 82 ? -6.414 14.797 17.828 1 98.81 82 LYS A N 1
ATOM 572 C CA . LYS A 1 82 ? -6.656 14.859 19.266 1 98.81 82 LYS A CA 1
ATOM 573 C C . LYS A 1 82 ? -5.371 14.609 20.047 1 98.81 82 LYS A C 1
ATOM 575 O O . LYS A 1 82 ? -5.316 14.852 21.25 1 98.81 82 LYS A O 1
ATOM 580 N N . SER A 1 83 ? -4.348 14.133 19.391 1 98.88 83 SER A N 1
ATOM 581 C CA . SER A 1 83 ? -3.129 13.711 20.078 1 98.88 83 SER A CA 1
ATOM 582 C C . SER A 1 83 ? -2.242 14.906 20.406 1 98.88 83 SER A C 1
ATOM 584 O O . SER A 1 83 ? -1.766 15.602 19.516 1 98.88 83 SER A O 1
ATOM 586 N N . ALA A 1 84 ? -1.953 15.047 21.672 1 98.69 84 ALA A N 1
ATOM 587 C CA . ALA A 1 84 ? -1.054 16.125 22.094 1 98.69 84 ALA A CA 1
ATOM 588 C C . ALA A 1 84 ? 0.354 15.898 21.531 1 98.69 84 ALA A C 1
ATOM 590 O O . ALA A 1 84 ? 1.033 16.859 21.156 1 98.69 84 ALA A O 1
ATOM 591 N N . ASP A 1 85 ? 0.771 14.648 21.5 1 98.88 85 ASP A N 1
ATOM 592 C CA . ASP A 1 85 ? 2.098 14.32 20.984 1 98.88 85 ASP A CA 1
ATOM 593 C C . ASP A 1 85 ? 2.217 14.672 19.516 1 98.88 85 ASP A C 1
ATOM 595 O O . ASP A 1 85 ? 3.256 15.172 19.062 1 98.88 85 ASP A O 1
ATOM 599 N N . VAL A 1 86 ? 1.155 14.453 18.734 1 98.94 86 VAL A N 1
ATOM 600 C CA . VAL A 1 86 ? 1.159 14.836 17.312 1 98.94 86 VAL A CA 1
ATOM 601 C C . VAL A 1 86 ? 1.305 16.344 17.203 1 98.94 86 VAL A C 1
ATOM 603 O O . VAL A 1 86 ? 2.107 16.844 16.391 1 98.94 86 VAL A O 1
ATOM 606 N N . GLY A 1 87 ? 0.558 17.062 18 1 98.94 87 GLY A N 1
ATOM 607 C CA . GLY A 1 87 ? 0.67 18.5 17.984 1 98.94 87 GLY A CA 1
ATOM 608 C C . GLY A 1 87 ? 2.078 19 18.25 1 98.94 87 GLY A C 1
ATOM 609 O O . GLY A 1 87 ? 2.582 19.875 17.562 1 98.94 87 GLY A O 1
ATOM 610 N N . LYS A 1 88 ? 2.715 18.406 19.266 1 98.81 88 LYS A N 1
ATOM 611 C CA . LYS A 1 88 ? 4.078 18.781 19.625 1 98.81 88 LYS A CA 1
ATOM 612 C C . LYS A 1 88 ? 5.043 18.531 18.469 1 98.81 88 LYS A C 1
ATOM 614 O O . LYS A 1 88 ? 5.867 19.391 18.156 1 98.81 88 LYS A O 1
ATOM 619 N N . VAL A 1 89 ? 4.941 17.375 17.828 1 98.94 89 VAL A N 1
ATOM 620 C CA . VAL A 1 89 ? 5.832 16.984 16.734 1 98.94 89 VAL A CA 1
ATOM 621 C C . VAL A 1 89 ? 5.641 17.938 15.555 1 98.94 89 VAL A C 1
ATOM 623 O O . VAL A 1 89 ? 6.617 18.406 14.969 1 98.94 89 VAL A O 1
ATOM 626 N N . LEU A 1 90 ? 4.391 18.25 15.219 1 98.94 90 LEU A N 1
ATOM 627 C CA . LEU A 1 90 ? 4.09 19.094 14.062 1 98.94 90 LEU A CA 1
ATOM 628 C C . LEU A 1 90 ? 4.551 20.531 14.297 1 98.94 90 LEU A C 1
ATOM 630 O O . LEU A 1 90 ? 5.09 21.172 13.391 1 98.94 90 LEU A O 1
ATOM 634 N N . LYS A 1 91 ? 4.355 21.047 15.477 1 98.81 91 LYS A N 1
ATOM 635 C CA . LYS A 1 91 ? 4.781 22.406 15.789 1 98.81 91 LYS A CA 1
ATOM 636 C C . LYS A 1 91 ? 6.297 22.531 15.711 1 98.81 91 LYS A C 1
ATOM 638 O O . LYS A 1 91 ? 6.812 23.5 15.141 1 98.81 91 LYS A O 1
ATOM 643 N N . ASP A 1 92 ? 6.98 21.531 16.328 1 98.75 92 ASP A N 1
ATOM 644 C CA . ASP A 1 92 ? 8.438 21.531 16.25 1 98.75 92 ASP A CA 1
ATOM 645 C C . ASP A 1 92 ? 8.906 21.484 14.797 1 98.75 92 ASP A C 1
ATOM 647 O O . ASP A 1 92 ? 9.812 22.234 14.406 1 98.75 92 ASP A O 1
ATOM 651 N N . GLN A 1 93 ? 8.297 20.594 13.961 1 98.81 93 GLN A N 1
ATOM 652 C CA . GLN A 1 93 ? 8.609 20.453 12.547 1 98.81 93 GLN A CA 1
ATOM 653 C C . GLN A 1 93 ? 8.398 21.766 11.805 1 98.81 93 GLN A C 1
ATOM 655 O O . GLN A 1 93 ? 9.258 22.188 11.023 1 98.81 93 GLN A O 1
ATOM 660 N N . HIS A 1 94 ? 7.266 22.422 12.055 1 98.81 94 HIS A N 1
ATOM 661 C CA . HIS A 1 94 ? 6.875 23.672 11.391 1 98.81 94 HIS A CA 1
ATOM 662 C C . HIS A 1 94 ? 7.805 24.812 11.781 1 98.81 94 HIS A C 1
ATOM 664 O O . HIS A 1 94 ? 8.258 25.562 10.914 1 98.81 94 HIS A O 1
ATOM 670 N N . GLU A 1 95 ? 8.117 24.875 13.047 1 98.44 95 GLU A N 1
ATOM 671 C CA . GLU A 1 95 ? 8.953 25.969 13.555 1 98.44 95 GLU A CA 1
ATOM 672 C C . GLU A 1 95 ? 10.359 25.891 12.977 1 98.44 95 GLU A C 1
ATOM 674 O O . GLU A 1 95 ? 11.016 26.922 12.789 1 98.44 95 GLU A O 1
ATOM 679 N N . ASN A 1 96 ? 10.805 24.719 12.68 1 98.56 96 ASN A N 1
ATOM 680 C CA . ASN A 1 96 ? 12.156 24.531 12.156 1 98.56 96 ASN A CA 1
ATOM 681 C C . ASN A 1 96 ? 12.156 24.422 10.641 1 98.56 96 ASN A C 1
ATOM 683 O O . ASN A 1 96 ? 13.188 24.109 10.039 1 98.56 96 ASN A O 1
ATOM 687 N N . LYS A 1 97 ? 11.039 24.562 10.016 1 98.5 97 LYS A N 1
ATOM 688 C CA . LYS A 1 97 ? 10.852 24.609 8.57 1 98.5 97 LYS A CA 1
ATOM 689 C C . LYS A 1 97 ? 11.281 23.297 7.918 1 98.5 97 LYS A C 1
ATOM 691 O O . LYS A 1 97 ? 11.852 23.297 6.824 1 98.5 97 LYS A O 1
ATOM 696 N N . ARG A 1 98 ? 11.117 22.203 8.688 1 98.69 98 ARG A N 1
ATOM 697 C CA . ARG A 1 98 ? 11.297 20.875 8.109 1 98.69 98 ARG A CA 1
ATOM 698 C C . ARG A 1 98 ? 10.008 20.359 7.484 1 98.69 98 ARG A C 1
ATOM 700 O O . ARG A 1 98 ? 8.914 20.812 7.844 1 98.69 98 ARG A O 1
ATOM 707 N N . TYR A 1 99 ? 10.047 19.438 6.586 1 98.94 99 TYR A N 1
ATOM 708 C CA . TYR A 1 99 ? 8.922 19.094 5.734 1 98.94 99 TYR A CA 1
ATOM 709 C C . TYR A 1 99 ? 7.809 18.438 6.543 1 98.94 99 TYR A C 1
ATOM 711 O O . TYR A 1 99 ? 8.078 17.609 7.43 1 98.94 99 TYR A O 1
ATOM 719 N N . ILE A 1 100 ? 6.617 18.875 6.285 1 99 100 ILE A N 1
ATOM 720 C CA . ILE A 1 100 ? 5.383 18.25 6.738 1 99 100 ILE A CA 1
ATOM 721 C C . ILE A 1 100 ? 4.539 17.828 5.531 1 99 100 ILE A C 1
ATOM 723 O O . ILE A 1 100 ? 4.293 18.641 4.633 1 99 100 ILE A O 1
ATOM 727 N N . ALA A 1 101 ? 4.16 16.594 5.473 1 99 101 ALA A N 1
ATOM 728 C CA . ALA A 1 101 ? 3.326 16.109 4.379 1 99 101 ALA A CA 1
ATOM 729 C C . ALA A 1 101 ? 2.064 15.43 4.91 1 99 101 ALA A C 1
ATOM 731 O O . ALA A 1 101 ? 2.105 14.734 5.926 1 99 101 ALA A O 1
ATOM 732 N N . ALA A 1 102 ? 0.932 15.695 4.332 1 99 102 ALA A N 1
ATOM 733 C CA . ALA A 1 102 ? -0.359 15.133 4.719 1 99 102 ALA A CA 1
ATOM 734 C C . ALA A 1 102 ? -1.213 14.82 3.492 1 99 102 ALA A C 1
ATOM 736 O O . ALA A 1 102 ? -1.139 15.523 2.482 1 99 102 ALA A O 1
ATOM 737 N N . ILE A 1 103 ? -2.023 13.82 3.562 1 99 103 ILE A N 1
ATOM 738 C CA . ILE A 1 103 ? -2.805 13.398 2.404 1 99 103 ILE A CA 1
ATOM 739 C C . ILE A 1 103 ? -4.238 13.094 2.83 1 99 103 ILE A C 1
ATOM 741 O O . ILE A 1 103 ? -4.48 12.703 3.975 1 99 103 ILE A O 1
ATOM 745 N N . CYS A 1 104 ? -5.242 13.297 1.843 1 98.88 104 CYS A N 1
ATOM 746 C CA . CYS A 1 104 ? -6.625 12.875 2.047 1 98.88 104 CYS A CA 1
ATOM 747 C C . CYS A 1 104 ? -7.27 13.648 3.188 1 98.88 104 CYS A C 1
ATOM 749 O O . CYS A 1 104 ? -7.418 14.875 3.107 1 98.88 104 CYS A O 1
ATOM 751 N N . ALA A 1 105 ? -7.637 13.07 4.289 1 98.94 105 ALA A N 1
ATOM 752 C CA . ALA A 1 105 ? -8.289 13.734 5.418 1 98.94 105 ALA A CA 1
ATOM 753 C C . ALA A 1 105 ? -7.262 14.391 6.332 1 98.94 105 ALA A C 1
ATOM 755 O O . ALA A 1 105 ? -7.609 15.266 7.133 1 98.94 105 ALA A O 1
ATOM 756 N N . ALA A 1 106 ? -5.992 14.07 6.234 1 98.94 106 ALA A N 1
ATOM 757 C CA . ALA A 1 106 ? -4.953 14.383 7.211 1 98.94 106 ALA A CA 1
ATOM 758 C C . ALA A 1 106 ? -4.723 15.891 7.297 1 98.94 106 ALA A C 1
ATOM 760 O O . ALA A 1 106 ? -4.375 16.406 8.359 1 98.94 106 ALA A O 1
ATOM 761 N N . PRO A 1 107 ? -4.898 16.656 6.23 1 98.94 107 PRO A N 1
ATOM 762 C CA . PRO A 1 107 ? -4.754 18.109 6.359 1 98.94 107 PRO A CA 1
ATOM 763 C C . PRO A 1 107 ? -5.691 18.703 7.41 1 98.94 107 PRO A C 1
ATOM 765 O O . PRO A 1 107 ? -5.391 19.75 7.984 1 98.94 107 PRO A O 1
ATOM 768 N N . CYS A 1 108 ? -6.809 18.031 7.707 1 98.94 108 CYS A N 1
ATOM 769 C CA . CYS A 1 108 ? -7.688 18.5 8.773 1 98.94 108 CYS A CA 1
ATOM 770 C C . CYS A 1 108 ? -6.984 18.422 10.125 1 98.94 108 CYS A C 1
ATOM 772 O O . CYS A 1 108 ? -7.25 19.234 11.016 1 98.94 108 CYS A O 1
ATOM 774 N N . ALA A 1 109 ? -6.098 17.438 10.312 1 98.94 109 ALA A N 1
ATOM 775 C CA . ALA A 1 109 ? -5.316 17.344 11.547 1 98.94 109 ALA A CA 1
ATOM 776 C C . ALA A 1 109 ? -4.316 18.5 11.648 1 98.94 109 ALA A C 1
ATOM 778 O O . ALA A 1 109 ? -4.039 19 12.742 1 98.94 109 ALA A O 1
ATOM 779 N N . LEU A 1 110 ? -3.723 18.922 10.477 1 98.94 110 LEU A N 1
ATOM 780 C CA . LEU A 1 110 ? -2.855 20.094 10.477 1 98.94 110 LEU A CA 1
ATOM 781 C C . LEU A 1 110 ? -3.6 21.328 11 1 98.94 110 LEU A C 1
ATOM 783 O O . LEU A 1 110 ? -3.08 22.062 11.844 1 98.94 110 LEU A O 1
ATOM 787 N N . LYS A 1 111 ? -4.82 21.5 10.5 1 98.94 111 LYS A N 1
ATOM 788 C CA . LYS A 1 111 ? -5.66 22.609 10.953 1 98.94 111 LYS A CA 1
ATOM 789 C C . LYS A 1 111 ? -5.941 22.516 12.445 1 98.94 111 LYS A C 1
ATOM 791 O O . LYS A 1 111 ? -5.848 23.5 13.172 1 98.94 111 LYS A O 1
ATOM 796 N N . ALA A 1 112 ? -6.293 21.328 12.93 1 98.94 112 ALA A N 1
ATOM 797 C CA . ALA A 1 112 ? -6.621 21.109 14.336 1 98.94 112 ALA A CA 1
ATOM 798 C C . ALA A 1 112 ? -5.469 21.531 15.234 1 98.94 112 ALA A C 1
ATOM 800 O O . ALA A 1 112 ? -5.691 22 16.359 1 98.94 112 ALA A O 1
ATOM 801 N N . HIS A 1 113 ? -4.254 21.391 14.727 1 98.94 113 HIS A N 1
ATOM 802 C CA . HIS A 1 113 ? -3.076 21.734 15.516 1 98.94 113 HIS A CA 1
ATOM 803 C C . HIS A 1 113 ? -2.537 23.109 15.117 1 98.94 113 HIS A C 1
ATOM 805 O O . HIS A 1 113 ? -1.437 23.484 15.523 1 98.94 113 HIS A O 1
ATOM 811 N N . GLU A 1 114 ? -3.256 23.797 14.219 1 98.81 114 GLU A N 1
ATOM 812 C CA . GLU A 1 114 ? -2.984 25.188 13.82 1 98.81 114 GLU A CA 1
ATOM 813 C C . GLU A 1 114 ? -1.636 25.297 13.117 1 98.81 114 GLU A C 1
ATOM 815 O O . GLU A 1 114 ? -0.856 26.203 13.406 1 98.81 114 GLU A O 1
ATOM 820 N N . ILE A 1 115 ? -1.396 24.375 12.234 1 98.88 115 ILE A N 1
ATOM 821 C CA . ILE A 1 115 ? -0.123 24.375 11.523 1 98.88 115 ILE A CA 1
ATOM 822 C C . ILE A 1 115 ? -0.238 25.219 10.266 1 98.88 115 ILE A C 1
ATOM 824 O O . ILE A 1 115 ? -1.041 24.922 9.375 1 98.88 115 ILE A O 1
ATOM 828 N N . ASN A 1 116 ? 0.481 26.328 10.133 1 98.56 116 ASN A N 1
ATOM 829 C CA . ASN A 1 116 ? 0.706 27.125 8.938 1 98.56 116 ASN A CA 1
ATOM 830 C C . ASN A 1 116 ? -0.6 27.703 8.391 1 98.56 116 ASN A C 1
ATOM 832 O O . ASN A 1 116 ? -0.918 27.516 7.215 1 98.56 116 ASN A O 1
ATOM 836 N N . LYS A 1 117 ? -1.373 28.391 9.211 1 98.56 117 LYS A N 1
ATOM 837 C CA . LYS A 1 117 ? -2.619 29.047 8.805 1 98.56 117 LYS A CA 1
ATOM 838 C C . LYS A 1 117 ? -2.424 29.875 7.547 1 98.56 117 LYS A C 1
ATOM 840 O O . LYS A 1 117 ? -1.438 30.609 7.43 1 98.56 117 LYS A O 1
ATOM 845 N N . GLY A 1 118 ? -3.295 29.656 6.594 1 98.81 118 GLY A N 1
ATOM 846 C CA . GLY A 1 118 ? -3.287 30.438 5.371 1 98.81 118 GLY A CA 1
ATOM 847 C C . GLY A 1 118 ? -2.492 29.797 4.25 1 98.81 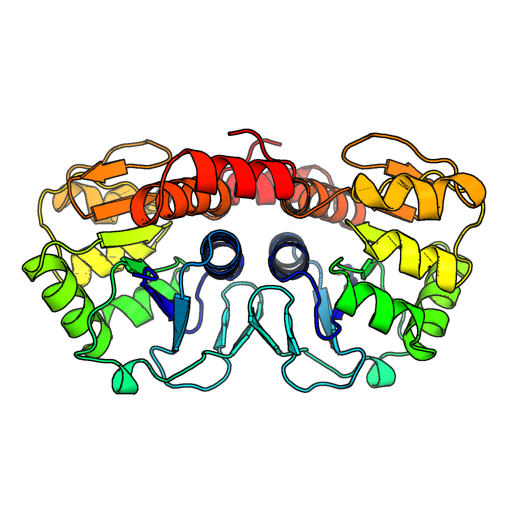118 GLY A C 1
ATOM 848 O O . GLY A 1 118 ? -2.549 30.25 3.105 1 98.81 118 GLY A O 1
ATOM 849 N N . ALA A 1 119 ? -1.787 28.766 4.527 1 98.88 119 ALA A N 1
ATOM 850 C CA . ALA A 1 119 ? -0.96 28.094 3.531 1 98.88 119 ALA A CA 1
ATOM 851 C C . ALA A 1 119 ? -1.821 27.484 2.428 1 98.88 119 ALA A C 1
ATOM 853 O O . ALA A 1 119 ? -3.02 27.266 2.617 1 98.88 119 ALA A O 1
ATOM 854 N N . LYS A 1 120 ? -1.249 27.203 1.288 1 98.94 120 LYS A N 1
ATOM 855 C CA . LYS A 1 120 ? -1.892 26.453 0.218 1 98.94 120 LYS A CA 1
ATOM 856 C C . LYS A 1 120 ? -1.933 24.969 0.547 1 98.94 120 LYS A C 1
ATOM 858 O O . LYS A 1 120 ? -0.91 24.375 0.902 1 98.94 120 LYS A O 1
ATOM 863 N N . VAL A 1 121 ? -3.152 24.375 0.461 1 98.94 121 VAL A N 1
ATOM 864 C CA . VAL A 1 121 ? -3.271 22.953 0.762 1 98.94 121 VAL A CA 1
ATOM 865 C C . VAL A 1 121 ? -4.301 22.312 -0.169 1 98.94 121 VAL A C 1
ATOM 867 O O . VAL A 1 121 ? -5.047 23.016 -0.855 1 98.94 121 VAL A O 1
ATOM 870 N N . THR A 1 122 ? -4.297 21.047 -0.313 1 98.94 122 THR A N 1
ATOM 871 C CA . THR A 1 122 ? -5.371 20.234 -0.863 1 98.94 122 THR A CA 1
ATOM 872 C C . THR A 1 122 ? -5.727 19.094 0.087 1 98.94 122 THR A C 1
ATOM 874 O O . THR A 1 122 ? -5.156 18.984 1.175 1 98.94 122 THR A O 1
ATOM 877 N N . SER A 1 123 ? -6.691 18.344 -0.175 1 98.94 123 SER A N 1
ATOM 878 C CA . SER A 1 123 ? -7.199 17.219 0.612 1 98.94 123 SER A CA 1
ATOM 879 C C . SER A 1 123 ? -8.109 16.328 -0.222 1 98.94 123 SER A C 1
ATOM 881 O O . SER A 1 123 ? -8.258 16.531 -1.43 1 98.94 123 SER A O 1
ATOM 883 N N . TYR A 1 124 ? -8.578 15.336 0.414 1 98.94 124 TYR A N 1
ATOM 884 C CA . TYR A 1 124 ? -9.695 14.641 -0.218 1 98.94 124 TYR A CA 1
ATOM 885 C C . TYR A 1 124 ? -10.844 15.602 -0.514 1 98.94 124 TYR A C 1
ATOM 887 O O . TYR A 1 124 ? -11.172 16.469 0.31 1 98.94 124 TYR A O 1
ATOM 895 N N . PRO A 1 125 ? -11.523 15.461 -1.619 1 98.75 125 PRO A N 1
ATOM 896 C CA . PRO A 1 125 ? -12.461 16.484 -2.107 1 98.75 125 PRO A CA 1
ATOM 897 C C . PRO A 1 125 ? -13.562 16.797 -1.101 1 98.75 125 PRO A C 1
ATOM 899 O O . PRO A 1 125 ? -13.945 17.953 -0.944 1 98.75 125 PRO A O 1
ATOM 902 N N . SER A 1 126 ? -14.062 15.852 -0.385 1 98.62 126 SER A N 1
ATOM 903 C CA . SER A 1 126 ? -15.203 16.047 0.5 1 98.62 126 SER A CA 1
ATOM 904 C C . SER A 1 126 ? -14.82 16.875 1.723 1 98.62 126 SER A C 1
ATOM 906 O O . SER A 1 126 ? -15.695 17.344 2.465 1 98.62 126 SER A O 1
ATOM 908 N N . LEU A 1 127 ? -13.547 17.141 1.916 1 98.75 127 LEU A N 1
ATOM 909 C CA . LEU A 1 127 ? -13.086 17.844 3.107 1 98.75 127 LEU A CA 1
ATOM 910 C C . LEU A 1 127 ? -12.758 19.297 2.783 1 98.75 127 LEU A C 1
ATOM 912 O O . LEU A 1 127 ? -12.281 20.031 3.648 1 98.75 127 LEU A O 1
ATOM 916 N N . LYS A 1 128 ? -12.969 19.703 1.524 1 98.75 128 LYS A N 1
ATOM 917 C CA . LYS A 1 128 ? -12.703 21.094 1.122 1 98.75 128 LYS A CA 1
ATOM 918 C C . LYS A 1 128 ? -13.383 22.078 2.066 1 98.75 128 LYS A C 1
ATOM 920 O O . LYS A 1 128 ? -12.758 23.031 2.521 1 98.75 128 LYS A O 1
ATOM 925 N N . GLY A 1 129 ? -14.617 21.797 2.406 1 98.69 129 GLY A N 1
ATOM 926 C CA . GLY A 1 129 ? -15.383 22.688 3.254 1 98.69 129 GLY A CA 1
ATOM 927 C C . GLY A 1 129 ? -14.797 22.859 4.641 1 98.69 129 GLY A C 1
ATOM 928 O O . GLY A 1 129 ? -14.922 23.906 5.258 1 98.69 129 GLY A O 1
ATOM 929 N N . ASP A 1 130 ? -14.117 21.859 5.105 1 98.75 130 ASP A N 1
ATOM 930 C CA . ASP A 1 130 ? -13.508 21.875 6.434 1 98.75 130 ASP A CA 1
ATOM 931 C C . ASP A 1 130 ? -12.227 22.703 6.441 1 98.75 130 ASP A C 1
ATOM 933 O O . ASP A 1 130 ? -11.766 23.141 7.504 1 98.75 130 ASP A O 1
ATOM 937 N N . LEU A 1 131 ? -11.68 22.984 5.223 1 98.81 131 LEU A N 1
ATOM 938 C CA . LEU A 1 131 ? -10.312 23.5 5.199 1 98.81 131 LEU A CA 1
ATOM 939 C C . LEU A 1 131 ? -10.273 24.891 4.574 1 98.81 131 LEU A C 1
ATOM 941 O O . LEU A 1 131 ? -9.375 25.688 4.875 1 98.81 131 LEU A O 1
ATOM 945 N N . GLU A 1 132 ? -11.211 25.219 3.771 1 98.38 132 GLU A N 1
ATOM 946 C CA . GLU A 1 132 ? -11.086 26.359 2.867 1 98.38 132 GLU A CA 1
ATOM 947 C C . GLU A 1 132 ? -11.227 27.688 3.621 1 98.38 132 GLU A C 1
ATOM 949 O O . GLU A 1 132 ? -10.844 28.734 3.113 1 98.38 132 GLU A O 1
ATOM 954 N N . ALA A 1 133 ? -11.781 27.719 4.902 1 98.44 133 ALA A N 1
ATOM 955 C CA . ALA A 1 133 ? -11.859 28.938 5.695 1 98.44 133 ALA A CA 1
ATOM 956 C C . ALA A 1 133 ? -10.547 29.219 6.41 1 98.44 133 ALA A C 1
ATOM 958 O O . ALA A 1 133 ? -10.273 30.359 6.793 1 98.44 133 ALA A O 1
ATOM 959 N N . TYR A 1 134 ? -9.711 28.219 6.527 1 98.75 134 TYR A N 1
ATOM 960 C CA . TYR A 1 134 ? -8.492 28.312 7.32 1 98.75 134 TYR A CA 1
ATOM 961 C C . TYR A 1 134 ? -7.262 28.359 6.422 1 98.75 134 TYR A C 1
ATOM 963 O O . TYR A 1 134 ? -6.266 29.016 6.75 1 98.75 134 TYR A O 1
ATOM 971 N N . TYR A 1 135 ? -7.309 27.656 5.328 1 98.88 135 TYR A N 1
ATOM 972 C CA . TYR A 1 135 ? -6.227 27.562 4.359 1 98.88 135 TYR A CA 1
ATOM 973 C C . TYR A 1 135 ? -6.648 28.125 3.01 1 98.88 135 TYR A C 1
ATOM 975 O O . TYR A 1 135 ? -7.832 28.391 2.779 1 98.88 135 TYR A O 1
ATOM 983 N N . THR A 1 136 ? -5.645 28.422 2.08 1 98.94 136 THR A N 1
ATOM 984 C CA . THR A 1 136 ? -5.895 28.578 0.653 1 98.94 136 THR A CA 1
ATOM 985 C C . THR A 1 136 ? -5.996 27.219 -0.035 1 98.94 136 THR A C 1
ATOM 987 O O . THR A 1 136 ? -4.988 26.547 -0.247 1 98.94 136 THR A O 1
ATOM 990 N N . TYR A 1 137 ? -7.207 26.891 -0.393 1 98.88 137 TYR A N 1
ATOM 991 C CA . TYR A 1 137 ? -7.461 25.547 -0.896 1 98.88 137 TYR A CA 1
ATOM 992 C C . TYR A 1 137 ? -7.285 25.484 -2.408 1 98.88 137 TYR A C 1
ATOM 994 O O . TYR A 1 137 ? -7.824 26.328 -3.135 1 98.88 137 TYR A O 1
ATOM 1002 N N . LEU A 1 138 ? -6.5 24.547 -2.918 1 98.88 138 LEU A N 1
ATOM 1003 C CA . LEU A 1 138 ? -6.301 24.328 -4.348 1 98.88 138 LEU A CA 1
ATOM 1004 C C . LEU A 1 138 ? -6.723 22.906 -4.746 1 98.88 138 LEU A C 1
ATOM 1006 O O . LEU A 1 138 ? -6.469 21.953 -4.016 1 98.88 138 LEU A O 1
ATOM 1010 N N . ASP A 1 139 ? -7.406 22.75 -5.863 1 98.12 139 ASP A N 1
ATOM 1011 C CA . ASP A 1 139 ? -7.824 21.453 -6.395 1 98.12 139 ASP A CA 1
ATOM 1012 C C . ASP A 1 139 ? -6.758 20.875 -7.324 1 98.12 139 ASP A C 1
ATOM 1014 O O . ASP A 1 139 ? -6.957 20.797 -8.539 1 98.12 139 ASP A O 1
ATOM 1018 N N . GLU A 1 140 ? -5.641 20.516 -6.766 1 98.75 140 GLU A N 1
ATOM 1019 C CA . GLU A 1 140 ? -4.5 19.938 -7.469 1 98.75 140 GLU A CA 1
ATOM 1020 C C . GLU A 1 140 ? -4.047 18.641 -6.805 1 98.75 140 GLU A C 1
ATOM 1022 O O . GLU A 1 140 ? -4.316 18.406 -5.625 1 98.75 140 GLU A O 1
ATOM 1027 N N . THR A 1 141 ? -3.473 17.781 -7.559 1 98.75 141 THR A N 1
ATOM 1028 C CA . THR A 1 141 ? -3.061 16.469 -7.062 1 98.75 141 THR A CA 1
ATOM 1029 C C . THR A 1 141 ? -2.098 16.625 -5.887 1 98.75 141 THR A C 1
ATOM 1031 O O . THR A 1 141 ? -2.232 15.922 -4.879 1 98.75 141 THR A O 1
ATOM 1034 N N . ILE A 1 142 ? -1.1 17.438 -6.07 1 98.94 142 ILE A N 1
ATOM 1035 C CA . ILE A 1 142 ? -0.131 17.766 -5.031 1 98.94 142 ILE A CA 1
ATOM 1036 C C . ILE A 1 142 ? -0.038 19.281 -4.887 1 98.94 142 ILE A C 1
ATOM 1038 O O . ILE A 1 142 ? 0.086 20 -5.883 1 98.94 142 ILE A O 1
ATOM 1042 N N . VAL A 1 143 ? -0.164 19.781 -3.697 1 98.94 143 VAL A N 1
ATOM 1043 C CA . VAL A 1 143 ? 0.01 21.203 -3.396 1 98.94 143 VAL A CA 1
ATOM 1044 C C . VAL A 1 143 ? 1.175 21.391 -2.428 1 98.94 143 VAL A C 1
ATOM 1046 O O . VAL A 1 143 ? 1.246 20.719 -1.397 1 98.94 143 VAL A O 1
ATOM 1049 N N . GLU A 1 144 ? 2.123 22.234 -2.832 1 98.88 144 GLU A N 1
ATOM 1050 C CA . GLU A 1 144 ? 3.293 22.562 -2.021 1 98.88 144 GLU A CA 1
ATOM 1051 C C . GLU A 1 144 ? 3.307 24.047 -1.641 1 98.88 144 GLU A C 1
ATOM 1053 O O . GLU A 1 144 ? 3.1 24.906 -2.492 1 98.88 144 GLU A O 1
ATOM 1058 N N . ASP A 1 145 ? 3.453 24.312 -0.404 1 98.88 145 ASP A N 1
ATOM 1059 C CA . ASP A 1 145 ? 3.66 25.672 0.117 1 98.88 145 ASP A CA 1
ATOM 1060 C C . ASP A 1 145 ? 4.824 25.703 1.107 1 98.88 145 ASP A C 1
ATOM 1062 O O . ASP A 1 145 ? 4.629 25.5 2.309 1 98.88 145 ASP A O 1
ATOM 1066 N N . GLY A 1 146 ? 6.031 26.031 0.571 1 98.44 146 GLY A N 1
ATOM 1067 C CA . GLY A 1 146 ? 7.215 25.922 1.409 1 98.44 146 GLY A CA 1
ATOM 1068 C C . GLY A 1 146 ? 7.504 24.516 1.872 1 98.44 146 GLY A C 1
ATOM 1069 O O . GLY A 1 146 ? 7.684 23.609 1.051 1 98.44 146 GLY A O 1
ATOM 1070 N N . HIS A 1 147 ? 7.5 24.344 3.262 1 98.75 147 HIS A N 1
ATOM 1071 C CA . HIS A 1 147 ? 7.848 23.047 3.818 1 98.75 147 HIS A CA 1
ATOM 1072 C C . HIS A 1 147 ? 6.602 22.188 4.031 1 98.75 147 HIS A C 1
ATOM 1074 O O . HIS A 1 147 ? 6.695 21.062 4.535 1 98.75 147 HIS A O 1
ATOM 1080 N N . LEU A 1 148 ? 5.395 22.672 3.598 1 98.94 148 LEU A N 1
ATOM 1081 C CA . LEU A 1 148 ? 4.148 21.938 3.734 1 98.94 148 LEU A CA 1
ATOM 1082 C C . LEU A 1 148 ? 3.707 21.359 2.393 1 98.94 148 LEU A C 1
ATOM 1084 O O . LEU A 1 148 ? 3.562 22.094 1.415 1 98.94 148 LEU A O 1
ATOM 1088 N N . LEU A 1 149 ? 3.541 20.031 2.291 1 98.94 149 LEU A N 1
ATOM 1089 C CA . LEU A 1 149 ? 3.041 19.359 1.104 1 98.94 149 LEU A CA 1
ATOM 1090 C C . LEU A 1 149 ? 1.765 18.578 1.418 1 98.94 149 LEU A C 1
ATOM 1092 O O . LEU A 1 149 ? 1.671 17.922 2.459 1 98.94 149 LEU A O 1
ATOM 1096 N N . THR A 1 150 ? 0.75 18.656 0.562 1 99 150 THR A N 1
ATOM 1097 C CA . THR A 1 150 ? -0.49 17.922 0.75 1 99 150 THR A CA 1
ATOM 1098 C C . THR A 1 150 ? -0.917 17.234 -0.551 1 99 150 THR A C 1
ATOM 1100 O O . THR A 1 150 ? -0.542 17.688 -1.639 1 99 150 THR A O 1
ATOM 1103 N N . SER A 1 151 ? -1.598 16.156 -0.479 1 98.94 151 SER A N 1
ATOM 1104 C CA . SER A 1 151 ? -2.174 15.445 -1.612 1 98.94 151 SER A CA 1
ATOM 1105 C C . SER A 1 151 ? -3.598 14.984 -1.312 1 98.94 151 SER A C 1
ATOM 1107 O O . SER A 1 151 ? -4.148 15.305 -0.255 1 98.94 151 SER A O 1
ATOM 1109 N N . ARG A 1 152 ? -4.254 14.258 -2.135 1 98.88 152 ARG A N 1
ATOM 1110 C CA . ARG A 1 152 ? -5.711 14.289 -2.143 1 98.88 152 ARG A CA 1
ATOM 1111 C C . ARG A 1 152 ? -6.289 12.977 -1.631 1 98.88 152 ARG A C 1
ATOM 1113 O O . ARG A 1 152 ? -7.383 12.953 -1.06 1 98.88 152 ARG A O 1
ATOM 1120 N N . GLY A 1 153 ? -5.625 11.797 -1.948 1 98.81 153 GLY A N 1
ATOM 1121 C CA . GLY A 1 153 ? -6.227 10.539 -1.545 1 98.81 153 GLY A CA 1
ATOM 1122 C C . GLY A 1 153 ? -5.406 9.328 -1.95 1 98.81 153 GLY A C 1
ATOM 1123 O O . GLY A 1 153 ? -4.258 9.469 -2.375 1 98.81 153 GLY A O 1
ATOM 1124 N N . PRO A 1 154 ? -6.031 8.062 -1.759 1 98.81 154 PRO A N 1
ATOM 1125 C CA . PRO A 1 154 ? -5.285 6.836 -2.049 1 98.81 154 PRO A CA 1
ATOM 1126 C C . PRO A 1 154 ? -4.742 6.797 -3.475 1 98.81 154 PRO A C 1
ATOM 1128 O O . PRO A 1 154 ? -3.629 6.316 -3.703 1 98.81 154 PRO A O 1
ATOM 1131 N N . GLY A 1 155 ? -5.5 7.344 -4.414 1 98.69 155 GLY A N 1
ATOM 1132 C CA . GLY A 1 155 ? -5.102 7.293 -5.812 1 98.69 155 GLY A CA 1
ATOM 1133 C C . GLY A 1 155 ? -3.934 8.203 -6.133 1 98.69 155 GLY A C 1
ATOM 1134 O O . GLY A 1 155 ? -3.316 8.086 -7.195 1 98.69 155 GLY A O 1
ATOM 1135 N N . THR A 1 156 ? -3.584 9.094 -5.258 1 98.81 156 THR A N 1
ATOM 1136 C CA . THR A 1 156 ? -2.492 10.031 -5.488 1 98.81 156 THR A CA 1
ATOM 1137 C C . THR A 1 156 ? -1.299 9.703 -4.598 1 98.81 156 THR A C 1
ATOM 1139 O O . THR A 1 156 ? -0.272 10.383 -4.648 1 98.81 156 THR A O 1
ATOM 1142 N N . ALA A 1 157 ? -1.403 8.633 -3.793 1 98.88 157 ALA A N 1
ATOM 1143 C CA . ALA A 1 157 ? -0.406 8.312 -2.775 1 98.88 157 ALA A CA 1
ATOM 1144 C C . ALA A 1 157 ? 0.938 7.969 -3.412 1 98.88 157 ALA A C 1
ATOM 1146 O O . ALA A 1 157 ? 1.99 8.375 -2.912 1 98.88 157 ALA A O 1
ATOM 1147 N N . ILE A 1 158 ? 0.923 7.238 -4.531 1 98.88 158 ILE A N 1
ATOM 1148 C CA . ILE A 1 158 ? 2.166 6.781 -5.145 1 98.88 158 ILE A CA 1
ATOM 1149 C C . ILE A 1 158 ? 2.91 7.969 -5.75 1 98.88 158 ILE A C 1
ATOM 1151 O O . ILE A 1 158 ? 4.102 8.156 -5.5 1 98.88 158 ILE A O 1
ATOM 1155 N N . VAL A 1 159 ? 2.203 8.844 -6.508 1 98.75 159 VAL A N 1
ATOM 1156 C CA . VAL A 1 159 ? 2.873 9.992 -7.102 1 98.75 159 VAL A CA 1
ATOM 1157 C C . VAL A 1 159 ? 3.322 10.953 -6.004 1 98.75 159 VAL A C 1
ATOM 1159 O O . VAL A 1 159 ? 4.367 11.594 -6.121 1 98.75 159 VAL A O 1
ATOM 1162 N N . PHE A 1 160 ? 2.543 11.062 -4.941 1 98.94 160 PHE A N 1
ATOM 1163 C CA . PHE A 1 160 ? 2.918 11.875 -3.789 1 98.94 160 PHE A CA 1
ATOM 1164 C C . PHE A 1 160 ? 4.199 11.352 -3.15 1 98.94 160 PHE A C 1
ATOM 1166 O O . PHE A 1 160 ? 5.102 12.125 -2.832 1 98.94 160 PHE A O 1
ATOM 1173 N N . GLY A 1 161 ? 4.293 10 -2.967 1 98.94 161 GLY A N 1
ATOM 1174 C CA . GLY A 1 161 ? 5.492 9.383 -2.432 1 98.94 161 GLY A CA 1
ATOM 1175 C C . GLY A 1 161 ? 6.73 9.656 -3.268 1 98.94 161 GLY A C 1
ATOM 1176 O O . GLY A 1 161 ? 7.805 9.93 -2.727 1 98.94 161 GLY A O 1
ATOM 1177 N N . LEU A 1 162 ? 6.57 9.609 -4.586 1 98.94 162 LEU A N 1
ATOM 1178 C CA . LEU A 1 162 ? 7.695 9.867 -5.477 1 98.94 162 LEU A CA 1
ATOM 1179 C C . LEU A 1 162 ? 8.148 11.32 -5.375 1 98.94 162 LEU A C 1
ATOM 1181 O O . LEU A 1 162 ? 9.344 11.609 -5.41 1 98.94 162 LEU A O 1
ATOM 1185 N N . ARG A 1 163 ? 7.184 12.227 -5.227 1 98.88 163 ARG A N 1
ATOM 1186 C CA . ARG A 1 163 ? 7.527 13.633 -5.051 1 98.88 163 ARG A CA 1
ATOM 1187 C C . ARG A 1 163 ? 8.289 13.852 -3.746 1 98.88 163 ARG A C 1
ATOM 1189 O O . ARG A 1 163 ? 9.281 14.586 -3.713 1 98.88 163 ARG A O 1
ATOM 1196 N N . LEU A 1 164 ? 7.832 13.195 -2.666 1 98.94 164 LEU A N 1
ATOM 1197 C CA . LEU A 1 164 ? 8.508 13.312 -1.378 1 98.94 164 LEU A CA 1
ATOM 1198 C C . LEU A 1 164 ? 9.906 12.727 -1.444 1 98.94 164 LEU A C 1
ATOM 1200 O O . LEU A 1 164 ? 10.852 13.281 -0.87 1 98.94 164 LEU A O 1
ATOM 1204 N N . ALA A 1 165 ? 10.062 11.578 -2.148 1 98.94 165 ALA A N 1
ATOM 1205 C CA . ALA A 1 165 ? 11.383 10.992 -2.346 1 98.94 165 ALA A CA 1
ATOM 1206 C C . ALA A 1 165 ? 12.312 11.969 -3.059 1 98.94 165 ALA A C 1
ATOM 1208 O O . ALA A 1 165 ? 13.477 12.125 -2.67 1 98.94 165 ALA A O 1
ATOM 1209 N N . GLU A 1 166 ? 11.766 12.625 -4.09 1 98.88 166 GLU A N 1
ATOM 1210 C CA . GLU A 1 166 ? 12.555 13.586 -4.848 1 98.88 166 GLU A CA 1
ATOM 1211 C C . GLU A 1 166 ? 13 14.75 -3.963 1 98.88 166 GLU A C 1
ATOM 1213 O O . GLU A 1 166 ? 14.156 15.172 -4.012 1 98.88 166 GLU A O 1
ATOM 1218 N N . LEU A 1 167 ? 12.117 15.25 -3.135 1 98.75 167 LEU A N 1
ATOM 1219 C CA . LEU A 1 167 ? 12.398 16.375 -2.254 1 98.75 167 LEU A CA 1
ATOM 1220 C C . LEU A 1 167 ? 13.477 16.016 -1.234 1 98.75 167 LEU A C 1
ATOM 1222 O O . LEU A 1 167 ? 14.352 16.844 -0.937 1 98.75 167 LEU A O 1
ATOM 1226 N N . LEU A 1 168 ? 13.406 14.812 -0.688 1 98.88 168 LEU A N 1
ATOM 1227 C CA . LEU A 1 168 ? 14.312 14.391 0.378 1 98.88 168 LEU A CA 1
ATOM 1228 C C . LEU A 1 168 ? 15.664 13.977 -0.189 1 98.88 168 LEU A C 1
ATOM 1230 O O . LEU A 1 168 ? 16.672 13.992 0.522 1 98.88 168 LEU A O 1
ATOM 1234 N N . THR A 1 169 ? 15.641 13.57 -1.47 1 98.69 169 THR A N 1
ATOM 1235 C CA . THR A 1 169 ? 16.891 13.125 -2.096 1 98.69 169 THR A CA 1
ATOM 1236 C C . THR A 1 169 ? 17.203 13.969 -3.326 1 98.69 169 THR A C 1
ATOM 1238 O O . THR A 1 169 ? 17.641 15.117 -3.201 1 98.69 169 THR A O 1
ATOM 1241 N N . ASP A 1 170 ? 16.859 13.461 -4.523 1 98.69 170 ASP A N 1
ATOM 1242 C CA . ASP A 1 170 ? 17.016 14.211 -5.77 1 98.69 170 ASP A CA 1
ATOM 1243 C C . ASP A 1 170 ? 16.219 13.57 -6.898 1 98.69 170 ASP A C 1
ATOM 1245 O O . ASP A 1 170 ? 15.625 12.508 -6.719 1 98.69 170 ASP A O 1
ATOM 1249 N N . HIS A 1 171 ? 16.172 14.258 -8 1 98.69 171 HIS A N 1
ATOM 1250 C CA . HIS A 1 171 ? 15.375 13.828 -9.148 1 98.69 171 HIS A CA 1
ATOM 1251 C C . HIS A 1 171 ? 15.852 12.477 -9.672 1 98.69 171 HIS A C 1
ATOM 1253 O O . HIS A 1 171 ? 15.031 11.617 -10.023 1 98.69 171 HIS A O 1
ATOM 1259 N N . ALA A 1 172 ? 17.109 12.211 -9.781 1 98.75 172 ALA A N 1
ATOM 1260 C CA . ALA A 1 172 ? 17.656 10.977 -10.32 1 98.75 172 ALA A CA 1
ATOM 1261 C C . ALA A 1 172 ? 17.266 9.781 -9.461 1 98.75 172 ALA A C 1
ATOM 1263 O O . ALA A 1 172 ? 16.922 8.719 -9.984 1 98.75 172 ALA A O 1
ATOM 1264 N N . THR A 1 173 ? 17.328 9.961 -8.125 1 98.81 173 THR A N 1
ATOM 1265 C CA . THR A 1 173 ? 16.938 8.891 -7.203 1 98.81 173 THR A CA 1
ATOM 1266 C C . THR A 1 173 ? 15.461 8.562 -7.344 1 98.81 173 THR A C 1
ATOM 1268 O O . THR A 1 173 ? 15.086 7.395 -7.477 1 98.81 173 THR A O 1
ATOM 1271 N N . ALA A 1 174 ? 14.609 9.594 -7.332 1 98.88 174 ALA A N 1
ATOM 1272 C CA . ALA A 1 174 ? 13.172 9.383 -7.477 1 98.88 174 ALA A CA 1
ATOM 1273 C C . ALA A 1 174 ? 12.852 8.695 -8.797 1 98.88 174 ALA A C 1
ATOM 1275 O O . ALA A 1 174 ? 11.992 7.812 -8.859 1 98.88 174 ALA A O 1
ATOM 1276 N N . LYS A 1 175 ? 13.547 9.117 -9.867 1 98.81 175 LYS A N 1
ATOM 1277 C CA . LYS A 1 175 ? 13.344 8.5 -11.172 1 98.81 175 LYS A CA 1
ATOM 1278 C C . LYS A 1 175 ? 13.75 7.031 -11.156 1 98.81 175 LYS A C 1
ATOM 1280 O O . LYS A 1 175 ? 13.055 6.188 -11.742 1 98.81 175 LYS A O 1
ATOM 1285 N N . SER A 1 176 ? 14.836 6.723 -10.562 1 98.81 176 SER A N 1
ATOM 1286 C CA . SER A 1 176 ? 15.281 5.34 -10.453 1 98.81 176 SER A CA 1
ATOM 1287 C C . SER A 1 176 ? 14.281 4.488 -9.688 1 98.81 176 SER A C 1
ATOM 1289 O O . SER A 1 176 ? 14 3.352 -10.07 1 98.81 176 SER A O 1
ATOM 1291 N N . VAL A 1 177 ? 13.727 5.043 -8.586 1 98.94 177 VAL A N 1
ATOM 1292 C CA . VAL A 1 177 ? 12.711 4.352 -7.805 1 98.94 177 VAL A CA 1
ATOM 1293 C C . VAL A 1 177 ? 11.484 4.09 -8.672 1 98.94 177 VAL A C 1
ATOM 1295 O O . VAL A 1 177 ? 10.977 2.965 -8.719 1 98.94 177 VAL A O 1
ATOM 1298 N N . ALA A 1 178 ? 11.008 5.117 -9.383 1 98.94 178 ALA A N 1
ATOM 1299 C CA . ALA A 1 178 ? 9.836 4.98 -10.25 1 98.94 178 ALA A CA 1
ATOM 1300 C C . ALA A 1 178 ? 10.062 3.922 -11.32 1 98.94 178 ALA A C 1
ATOM 1302 O O . ALA A 1 178 ? 9.203 3.074 -11.562 1 98.94 178 ALA A O 1
ATOM 1303 N N . THR A 1 179 ? 11.242 3.939 -11.938 1 98.75 179 THR A N 1
ATOM 1304 C CA . THR A 1 179 ? 11.578 2.99 -12.992 1 98.75 179 THR A CA 1
ATOM 1305 C C . THR A 1 179 ? 11.555 1.561 -12.461 1 98.75 179 THR A C 1
ATOM 1307 O O . THR A 1 179 ? 10.992 0.668 -13.094 1 98.75 179 THR A O 1
ATOM 1310 N N . ALA A 1 180 ? 12.109 1.376 -11.297 1 98.75 180 ALA A N 1
ATOM 1311 C CA . ALA A 1 180 ? 12.172 0.048 -10.688 1 98.75 180 ALA A CA 1
ATOM 1312 C C . ALA A 1 180 ? 10.773 -0.446 -10.312 1 98.75 180 ALA A C 1
ATOM 1314 O O . ALA A 1 180 ? 10.531 -1.653 -10.266 1 98.75 180 ALA A O 1
ATOM 1315 N N . MET A 1 181 ? 9.836 0.466 -10.102 1 98.88 181 MET A N 1
ATOM 1316 C CA . MET A 1 181 ? 8.469 0.105 -9.734 1 98.88 181 MET A CA 1
ATOM 1317 C C . MET A 1 181 ? 7.598 -0.045 -10.977 1 98.88 181 MET A C 1
ATOM 1319 O O . MET A 1 181 ? 6.426 -0.408 -10.875 1 98.88 181 MET A O 1
ATOM 1323 N N . LEU A 1 182 ? 8.164 0.313 -12.148 1 98.69 182 LEU A N 1
ATOM 1324 C CA . LEU A 1 182 ? 7.465 0.259 -13.43 1 98.69 182 LEU A CA 1
ATOM 1325 C C . LEU A 1 182 ? 6.41 1.356 -13.523 1 98.69 182 LEU A C 1
ATOM 1327 O O . LEU A 1 182 ? 5.285 1.104 -13.953 1 98.69 182 LEU A O 1
ATOM 1331 N N . LEU A 1 183 ? 6.75 2.533 -12.984 1 98.5 183 LEU A N 1
ATOM 1332 C CA . LEU A 1 183 ? 5.895 3.715 -13.039 1 98.5 183 LEU A CA 1
ATOM 1333 C C . LEU A 1 183 ? 6.496 4.781 -13.945 1 98.5 183 LEU A C 1
ATOM 1335 O O . LEU A 1 183 ? 7.723 4.891 -14.055 1 98.5 183 LEU A O 1
ATOM 1339 N N . PRO A 1 184 ? 5.594 5.535 -14.562 1 95.31 184 PRO A N 1
ATOM 1340 C CA . PRO A 1 184 ? 6.133 6.719 -15.234 1 95.31 184 PRO A CA 1
ATOM 1341 C C . PRO A 1 184 ? 6.648 7.773 -14.25 1 95.31 184 PRO A C 1
ATOM 1343 O O . PRO A 1 184 ? 6.242 7.785 -13.086 1 95.31 184 PRO A O 1
ATOM 1346 N N . PHE A 1 185 ? 7.645 8.562 -14.719 1 94 185 PHE A N 1
ATOM 1347 C CA . PHE A 1 185 ? 8.125 9.672 -13.906 1 94 185 PHE A CA 1
ATOM 1348 C C . PHE A 1 185 ? 8.523 10.859 -14.781 1 94 185 PHE A C 1
ATOM 1350 O O . PHE A 1 185 ? 9.164 10.68 -15.82 1 94 185 PHE A O 1
ATOM 1357 N N . MET B 1 1 ? -23.75 -13.805 -2.484 1 82.38 1 MET B N 1
ATOM 1358 C CA . MET B 1 1 ? -22.891 -14.141 -1.35 1 82.38 1 MET B CA 1
ATOM 1359 C C . MET B 1 1 ? -21.594 -13.328 -1.382 1 82.38 1 MET B C 1
ATOM 1361 O O . MET B 1 1 ? -21.125 -12.945 -2.453 1 82.38 1 MET B O 1
ATOM 1365 N N . THR B 1 2 ? -21.031 -12.953 -0.211 1 95 2 THR B N 1
ATOM 1366 C CA . THR B 1 2 ? -19.812 -12.148 -0.129 1 95 2 THR B CA 1
ATOM 1367 C C . THR B 1 2 ? -18.609 -12.93 -0.66 1 95 2 THR B C 1
ATOM 1369 O O . THR B 1 2 ? -18.406 -14.086 -0.287 1 95 2 THR B O 1
ATOM 1372 N N . LYS B 1 3 ? -17.891 -12.398 -1.657 1 98.69 3 LYS B N 1
ATOM 1373 C CA . LYS B 1 3 ? -16.719 -13.047 -2.219 1 98.69 3 LYS B CA 1
ATOM 1374 C C . LYS B 1 3 ? -15.547 -13 -1.237 1 98.69 3 LYS B C 1
ATOM 1376 O O . LYS B 1 3 ? -15.461 -12.094 -0.407 1 98.69 3 LYS B O 1
ATOM 1381 N N . THR B 1 4 ? -14.695 -14.016 -1.331 1 98.88 4 THR B N 1
ATOM 1382 C CA . THR B 1 4 ? -13.594 -14.148 -0.389 1 98.88 4 THR B CA 1
ATOM 1383 C C . THR B 1 4 ? -12.258 -14.195 -1.125 1 98.88 4 THR B C 1
ATOM 1385 O O . THR B 1 4 ? -12.172 -14.711 -2.244 1 98.88 4 THR B O 1
ATOM 1388 N N . ALA B 1 5 ? -11.25 -13.625 -0.5 1 98.94 5 ALA B N 1
ATOM 1389 C CA . ALA B 1 5 ? -9.891 -13.641 -1.04 1 98.94 5 ALA B CA 1
ATOM 1390 C C . ALA B 1 5 ? -8.875 -14 0.042 1 98.94 5 ALA B C 1
ATOM 1392 O O . ALA B 1 5 ? -8.945 -13.484 1.162 1 98.94 5 ALA B O 1
ATOM 1393 N N . LEU B 1 6 ? -7.996 -14.891 -0.269 1 99 6 LEU B N 1
ATOM 1394 C CA . LEU B 1 6 ? -6.848 -15.227 0.566 1 99 6 LEU B CA 1
ATOM 1395 C C . LEU B 1 6 ? -5.578 -14.57 0.038 1 99 6 LEU B C 1
ATOM 1397 O O . LEU B 1 6 ? -5.215 -14.758 -1.126 1 99 6 LEU B O 1
ATOM 1401 N N . VAL B 1 7 ? -4.969 -13.789 0.826 1 99 7 VAL B N 1
ATOM 1402 C CA . VAL B 1 7 ? -3.689 -13.164 0.508 1 99 7 VAL B CA 1
ATOM 1403 C C . VAL B 1 7 ? -2.564 -13.867 1.262 1 99 7 VAL B C 1
ATOM 1405 O O . VAL B 1 7 ? -2.576 -13.93 2.492 1 99 7 VAL B O 1
ATOM 1408 N N . LEU B 1 8 ? -1.616 -14.414 0.537 1 99 8 LEU B N 1
ATOM 1409 C CA . LEU B 1 8 ? -0.495 -15.117 1.151 1 99 8 LEU B CA 1
ATOM 1410 C C . LEU B 1 8 ? 0.628 -14.148 1.501 1 99 8 LEU B C 1
ATOM 1412 O O . LEU B 1 8 ? 1.19 -13.5 0.616 1 99 8 LEU B O 1
ATOM 1416 N N . LEU B 1 9 ? 0.924 -14.078 2.74 1 98.94 9 LEU B N 1
ATOM 1417 C CA . LEU B 1 9 ? 1.929 -13.133 3.217 1 98.94 9 LEU B CA 1
ATOM 1418 C C . LEU B 1 9 ? 3.137 -13.867 3.791 1 98.94 9 LEU B C 1
ATOM 1420 O O . LEU B 1 9 ? 3.02 -14.57 4.797 1 98.94 9 LEU B O 1
ATOM 1424 N N . ALA B 1 10 ? 4.277 -13.734 3.127 1 98.94 10 ALA B N 1
ATOM 1425 C CA . ALA B 1 10 ? 5.543 -14.297 3.584 1 98.94 10 ALA B CA 1
ATOM 1426 C C . ALA B 1 10 ? 6.551 -13.188 3.898 1 98.94 10 ALA B C 1
ATOM 1428 O O . ALA B 1 10 ? 6.465 -12.086 3.354 1 98.94 10 ALA B O 1
ATOM 1429 N N . CYS B 1 11 ? 7.5 -13.484 4.766 1 98.69 11 CYS B N 1
ATOM 1430 C CA . CYS B 1 11 ? 8.594 -12.547 5.02 1 98.69 11 CYS B CA 1
ATOM 1431 C C . CYS B 1 11 ? 9.281 -12.148 3.719 1 98.69 11 CYS B C 1
ATOM 1433 O O . CYS B 1 11 ? 9.547 -12.992 2.867 1 98.69 11 CYS B O 1
ATOM 1435 N N . GLY B 1 12 ? 9.469 -10.891 3.584 1 98.81 12 GLY B N 1
ATOM 1436 C CA . GLY B 1 12 ? 10.125 -10.414 2.381 1 98.81 12 GLY B CA 1
ATOM 1437 C C . GLY B 1 12 ? 9.156 -10.094 1.257 1 98.81 12 GLY B C 1
ATOM 1438 O O . GLY B 1 12 ? 9.578 -9.727 0.157 1 98.81 12 GLY B O 1
ATOM 1439 N N . ALA B 1 13 ? 7.84 -10.18 1.528 1 98.94 13 ALA B N 1
ATOM 1440 C CA . ALA B 1 13 ? 6.84 -9.805 0.53 1 98.94 13 ALA B CA 1
ATOM 1441 C C . ALA B 1 13 ? 6.93 -8.32 0.195 1 98.94 13 ALA B C 1
ATOM 1443 O O . ALA B 1 13 ? 7.387 -7.52 1.014 1 98.94 13 ALA B O 1
ATOM 1444 N N . GLU B 1 14 ? 6.566 -8 -1.003 1 98.88 14 GLU B N 1
ATOM 1445 C CA . GLU B 1 14 ? 6.402 -6.602 -1.376 1 98.88 14 GLU B CA 1
ATOM 1446 C C . GLU B 1 14 ? 5.195 -5.98 -0.68 1 98.88 14 GLU B C 1
ATOM 1448 O O . GLU B 1 14 ? 4.051 -6.352 -0.959 1 98.88 14 GLU B O 1
ATOM 1453 N N . GLU B 1 15 ? 5.445 -5.016 0.202 1 98.94 15 GLU B N 1
ATOM 1454 C CA . GLU B 1 15 ? 4.387 -4.477 1.048 1 98.94 15 GLU B CA 1
ATOM 1455 C C . GLU B 1 15 ? 3.363 -3.699 0.222 1 98.94 15 GLU B C 1
ATOM 1457 O O . GLU B 1 15 ? 2.166 -3.744 0.507 1 98.94 15 GLU B O 1
ATOM 1462 N N . LEU B 1 16 ? 3.797 -2.902 -0.789 1 98.94 16 LEU B N 1
ATOM 1463 C CA . LEU B 1 16 ? 2.857 -2.135 -1.599 1 98.94 16 LEU B CA 1
ATOM 1464 C C . LEU B 1 16 ? 1.962 -3.059 -2.416 1 98.94 16 LEU B C 1
ATOM 1466 O O . LEU B 1 16 ? 0.756 -2.826 -2.525 1 98.94 16 LEU B O 1
ATOM 1470 N N . GLU B 1 17 ? 2.541 -4.121 -2.934 1 99 17 GLU B N 1
ATOM 1471 C CA . GLU B 1 17 ? 1.775 -5.113 -3.682 1 99 17 GLU B CA 1
ATOM 1472 C C . GLU B 1 17 ? 0.771 -5.828 -2.781 1 99 17 GLU B C 1
ATOM 1474 O O . GLU B 1 17 ? -0.317 -6.199 -3.227 1 99 17 GLU B O 1
ATOM 1479 N N . THR B 1 18 ? 1.14 -6.086 -1.542 1 99 18 THR B N 1
ATOM 1480 C CA . THR B 1 18 ? 0.255 -6.738 -0.583 1 99 18 THR B CA 1
ATOM 1481 C C . THR B 1 18 ? -0.898 -5.816 -0.198 1 99 18 THR B C 1
ATOM 1483 O O . THR B 1 18 ? -2.066 -6.172 -0.358 1 99 18 THR B O 1
ATOM 1486 N N . ILE B 1 19 ? -0.622 -4.586 0.167 1 99 19 ILE B N 1
ATOM 1487 C CA . ILE B 1 19 ? -1.592 -3.688 0.783 1 99 19 ILE B CA 1
ATOM 1488 C C . ILE B 1 19 ? -2.52 -3.117 -0.288 1 99 19 ILE B C 1
ATOM 1490 O O . ILE B 1 19 ? -3.711 -2.912 -0.042 1 99 19 ILE B O 1
ATOM 1494 N N . ALA B 1 20 ? -2.008 -2.842 -1.524 1 98.94 20 ALA B N 1
ATOM 1495 C CA . ALA B 1 20 ? -2.883 -2.35 -2.586 1 98.94 20 ALA B CA 1
ATOM 1496 C C . ALA B 1 20 ? -4.043 -3.311 -2.83 1 98.94 20 ALA B C 1
ATOM 1498 O O . ALA B 1 20 ? -5.195 -2.887 -2.941 1 98.94 20 ALA B O 1
ATOM 1499 N N . ILE B 1 21 ? -3.742 -4.617 -2.861 1 98.94 21 ILE B N 1
ATOM 1500 C CA . ILE B 1 21 ? -4.766 -5.617 -3.143 1 98.94 21 ILE B CA 1
ATOM 1501 C C . ILE B 1 21 ? -5.707 -5.742 -1.945 1 98.94 21 ILE B C 1
ATOM 1503 O O . ILE B 1 21 ? -6.93 -5.746 -2.107 1 98.94 21 ILE B O 1
ATOM 1507 N N . VAL B 1 22 ? -5.168 -5.844 -0.734 1 98.94 22 VAL B N 1
ATOM 1508 C CA . VAL B 1 22 ? -5.969 -5.953 0.479 1 98.94 22 VAL B CA 1
ATOM 1509 C C . VAL B 1 22 ? -6.938 -4.773 0.568 1 98.94 22 VAL B C 1
ATOM 1511 O O . VAL B 1 22 ? -8.133 -4.961 0.798 1 98.94 22 VAL B O 1
ATOM 1514 N N . ASP B 1 23 ? -6.445 -3.572 0.34 1 98.94 23 ASP B N 1
ATOM 1515 C CA . ASP B 1 23 ? -7.203 -2.33 0.454 1 98.94 23 ASP B CA 1
ATOM 1516 C C . ASP B 1 23 ? -8.336 -2.283 -0.567 1 98.94 23 ASP B C 1
ATOM 1518 O O . ASP B 1 23 ? -9.5 -2.096 -0.204 1 98.94 23 ASP B O 1
ATOM 1522 N N . ILE B 1 24 ? -8 -2.521 -1.809 1 98.94 24 ILE B N 1
ATOM 1523 C CA . ILE B 1 24 ? -8.953 -2.354 -2.902 1 98.94 24 ILE B CA 1
ATOM 1524 C C . ILE B 1 24 ? -10.039 -3.42 -2.807 1 98.94 24 ILE B C 1
ATOM 1526 O O . ILE B 1 24 ? -11.227 -3.127 -3 1 98.94 24 ILE B O 1
ATOM 1530 N N . LEU B 1 25 ? -9.672 -4.68 -2.498 1 98.94 25 LEU B N 1
ATOM 1531 C CA . LEU B 1 25 ? -10.68 -5.727 -2.365 1 98.94 25 LEU B CA 1
ATOM 1532 C C . LEU B 1 25 ? -11.586 -5.461 -1.173 1 98.94 25 LEU B C 1
ATOM 1534 O O . LEU B 1 25 ? -12.789 -5.73 -1.23 1 98.94 25 LEU B O 1
ATOM 1538 N N . ALA B 1 26 ? -11.039 -4.945 -0.087 1 98.94 26 ALA B N 1
ATOM 1539 C CA . ALA B 1 26 ? -11.867 -4.574 1.06 1 98.94 26 ALA B CA 1
ATOM 1540 C C . ALA B 1 26 ? -12.875 -3.488 0.683 1 98.94 26 ALA B C 1
ATOM 1542 O O . ALA B 1 26 ? -14.039 -3.545 1.084 1 98.94 26 ALA B O 1
ATOM 1543 N N . ARG B 1 27 ? -12.445 -2.443 -0.075 1 98.88 27 ARG B N 1
ATOM 1544 C CA . ARG B 1 27 ? -13.336 -1.386 -0.541 1 98.88 27 ARG B CA 1
ATOM 1545 C C . ARG B 1 27 ? -14.461 -1.956 -1.399 1 98.88 27 ARG B C 1
ATOM 1547 O O . ARG B 1 27 ? -15.578 -1.431 -1.399 1 98.88 27 ARG B O 1
ATOM 1554 N N . ALA B 1 28 ? -14.156 -3.047 -2.107 1 98.94 28 ALA B N 1
ATOM 1555 C CA . ALA B 1 28 ? -15.133 -3.699 -2.975 1 98.94 28 ALA B CA 1
ATOM 1556 C C . ALA B 1 28 ? -16.016 -4.66 -2.182 1 98.94 28 ALA B C 1
ATOM 1558 O O . ALA B 1 28 ? -16.781 -5.43 -2.762 1 98.94 28 ALA B O 1
ATOM 1559 N N . LYS B 1 29 ? -15.828 -4.738 -0.827 1 98.69 29 LYS B N 1
ATOM 1560 C CA . LYS B 1 29 ? -16.609 -5.547 0.104 1 98.69 29 LYS B CA 1
ATOM 1561 C C . LYS B 1 29 ? -16.328 -7.035 -0.081 1 98.69 29 LYS B C 1
ATOM 1563 O O . LYS B 1 29 ? -17.188 -7.875 0.147 1 98.69 29 LYS B O 1
ATOM 1568 N N . VAL B 1 30 ? -15.195 -7.375 -0.655 1 98.94 30 VAL B N 1
ATOM 1569 C CA . VAL B 1 30 ? -14.672 -8.734 -0.629 1 98.94 30 VAL B CA 1
ATOM 1570 C C . VAL B 1 30 ? -14.109 -9.047 0.754 1 98.94 30 VAL B C 1
ATOM 1572 O O . VAL B 1 30 ? -13.43 -8.211 1.356 1 98.94 30 VAL B O 1
ATOM 1575 N N . LYS B 1 31 ? -14.422 -10.172 1.342 1 98.81 31 LYS B N 1
ATOM 1576 C CA . LYS B 1 31 ? -13.812 -10.594 2.602 1 98.81 31 LYS B CA 1
ATOM 1577 C C . LYS B 1 31 ? -12.375 -11.055 2.389 1 98.81 31 LYS B C 1
ATOM 1579 O O . LYS B 1 31 ? -12.133 -12.109 1.805 1 98.81 31 LYS B O 1
ATOM 1584 N N . VAL B 1 32 ? -11.453 -10.32 2.906 1 98.94 32 VAL B N 1
ATOM 1585 C CA . VAL B 1 32 ? -10.039 -10.602 2.697 1 98.94 32 VAL B CA 1
ATOM 1586 C C . VAL B 1 32 ? -9.453 -11.25 3.951 1 98.94 32 VAL B C 1
ATOM 1588 O O . VAL B 1 32 ? -9.656 -10.758 5.062 1 98.94 32 VAL B O 1
ATOM 1591 N N . VAL B 1 33 ? 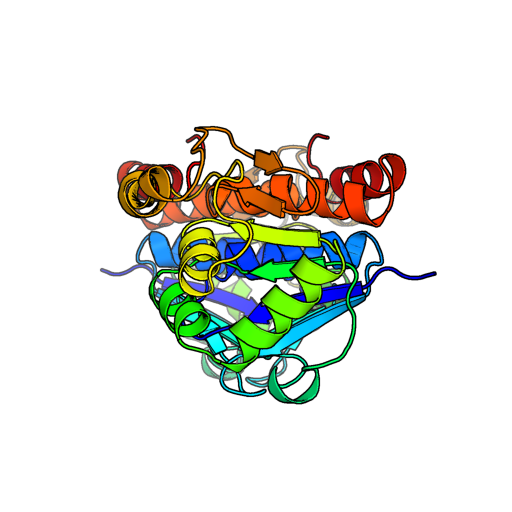-8.773 -12.289 3.766 1 98.94 33 VAL B N 1
ATOM 1592 C CA . VAL B 1 33 ? -8.016 -12.945 4.824 1 98.94 33 VAL B CA 1
ATOM 1593 C C . VAL B 1 33 ? -6.527 -12.93 4.473 1 98.94 33 VAL B C 1
ATOM 1595 O O . VAL B 1 33 ? -6.117 -13.5 3.455 1 98.94 33 VAL B O 1
ATOM 1598 N N . VAL B 1 34 ? -5.773 -12.281 5.258 1 99 34 VAL B N 1
ATOM 1599 C CA . VAL B 1 34 ? -4.32 -12.312 5.109 1 99 34 VAL B CA 1
ATOM 1600 C C . VAL B 1 34 ? -3.738 -13.453 5.941 1 99 34 VAL B C 1
ATOM 1602 O O . VAL B 1 34 ? -3.881 -13.477 7.164 1 99 34 VAL B O 1
ATOM 1605 N N . ALA B 1 35 ? -3.096 -14.352 5.309 1 99 35 ALA B N 1
ATOM 1606 C CA . ALA B 1 35 ? -2.547 -15.516 5.992 1 99 35 ALA B CA 1
ATOM 1607 C C . ALA B 1 35 ? -1.021 -15.516 5.945 1 99 35 ALA B C 1
ATOM 1609 O O . ALA B 1 35 ? -0.426 -15.422 4.871 1 99 35 ALA B O 1
ATOM 1610 N N . GLY B 1 36 ? -0.429 -15.625 7.094 1 98.94 36 GLY B N 1
ATOM 1611 C CA . GLY B 1 36 ? 1.021 -15.727 7.168 1 98.94 36 GLY B CA 1
ATOM 1612 C C . GLY B 1 36 ? 1.546 -17.109 6.809 1 98.94 36 GLY B C 1
ATOM 1613 O O . GLY B 1 36 ? 1.21 -18.094 7.465 1 98.94 36 GLY B O 1
ATOM 1614 N N . VAL B 1 37 ? 2.43 -17.156 5.828 1 98.94 37 VAL B N 1
ATOM 1615 C CA . VAL B 1 37 ? 2.979 -18.422 5.348 1 98.94 37 VAL B CA 1
ATOM 1616 C C . VAL B 1 37 ? 3.793 -19.078 6.457 1 98.94 37 VAL B C 1
ATOM 1618 O O . VAL B 1 37 ? 3.766 -20.312 6.605 1 98.94 37 VAL B O 1
ATOM 1621 N N . GLY B 1 38 ? 4.555 -18.266 7.25 1 98.44 38 GLY B N 1
ATOM 1622 C CA . GLY B 1 38 ? 5.379 -18.781 8.336 1 98.44 38 GLY B CA 1
ATOM 1623 C C . GLY B 1 38 ? 4.676 -18.75 9.68 1 98.44 38 GLY B C 1
ATOM 1624 O O . GLY B 1 38 ? 5.305 -18.984 10.719 1 98.44 38 GLY B O 1
ATOM 1625 N N . GLY B 1 39 ? 3.359 -18.469 9.688 1 98.5 39 GLY B N 1
ATOM 1626 C CA . GLY B 1 39 ? 2.602 -18.344 10.922 1 98.5 39 GLY B CA 1
ATOM 1627 C C . GLY B 1 39 ? 1.905 -17 11.055 1 98.5 39 GLY B C 1
ATOM 1628 O O . GLY B 1 39 ? 1.936 -16.188 10.125 1 98.5 39 GLY B O 1
ATOM 1629 N N . PRO B 1 40 ? 1.197 -16.75 12.133 1 98.31 40 PRO B N 1
ATOM 1630 C CA . PRO B 1 40 ? 0.348 -15.562 12.281 1 98.31 40 PRO B CA 1
ATOM 1631 C C . PRO B 1 40 ? 1.11 -14.359 12.82 1 98.31 40 PRO B C 1
ATOM 1633 O O . PRO B 1 40 ? 0.525 -13.289 13.008 1 98.31 40 PRO B O 1
ATOM 1636 N N . SER B 1 41 ? 2.434 -14.469 13.055 1 98.69 41 SER B N 1
ATOM 1637 C CA . SER B 1 41 ? 3.217 -13.375 13.62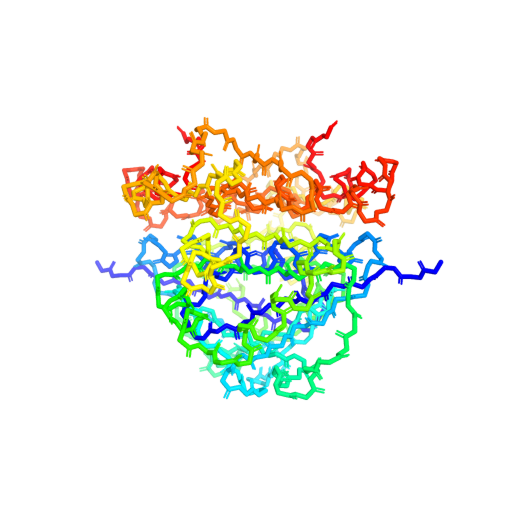5 1 98.69 41 SER B CA 1
ATOM 1638 C C . SER B 1 41 ? 3.477 -12.289 12.586 1 98.69 41 SER B C 1
ATOM 1640 O O . SER B 1 41 ? 3.346 -12.523 11.383 1 98.69 41 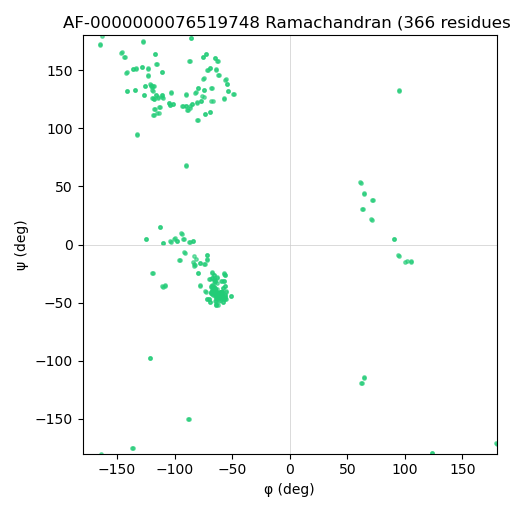SER B O 1
ATOM 1642 N N . VAL B 1 42 ? 3.805 -11.156 13.047 1 98.88 42 VAL B N 1
ATOM 1643 C CA . VAL B 1 42 ? 4.098 -10.008 12.203 1 98.88 42 VAL B CA 1
ATOM 1644 C C . VAL B 1 42 ? 5.18 -10.367 11.188 1 98.88 42 VAL B C 1
ATOM 1646 O O . VAL B 1 42 ? 6.164 -11.031 11.531 1 98.88 42 VAL B O 1
ATOM 1649 N N . VAL B 1 43 ? 4.969 -9.914 10 1 98.88 43 VAL B N 1
ATOM 1650 C CA . VAL B 1 43 ? 5.875 -10.18 8.883 1 98.88 43 VAL B CA 1
ATOM 1651 C C . VAL B 1 43 ? 6.59 -8.891 8.484 1 98.88 43 VAL B C 1
ATOM 1653 O O . VAL B 1 43 ? 5.949 -7.855 8.281 1 98.88 43 VAL B O 1
ATOM 1656 N N . THR B 1 44 ? 7.941 -8.945 8.398 1 98.88 44 THR B N 1
ATOM 1657 C CA . THR B 1 44 ? 8.703 -7.84 7.828 1 98.88 44 THR B CA 1
ATOM 1658 C C . THR B 1 44 ? 8.766 -7.953 6.309 1 98.88 44 THR B C 1
ATOM 1660 O O . THR B 1 44 ? 9.297 -8.93 5.773 1 98.88 44 THR B O 1
ATOM 1663 N N . CYS B 1 45 ? 8.273 -6.949 5.625 1 98.88 45 CYS B N 1
ATOM 1664 C CA . CYS B 1 45 ? 8.188 -6.949 4.168 1 98.88 45 CYS B CA 1
ATOM 1665 C C . CYS B 1 45 ? 9.492 -6.461 3.545 1 98.88 45 CYS B C 1
ATOM 1667 O O . CYS B 1 45 ? 10.453 -6.176 4.258 1 98.88 45 CYS B O 1
ATOM 1669 N N . SER B 1 46 ? 9.539 -6.465 2.264 1 98.75 46 SER B N 1
ATOM 1670 C CA . SER B 1 46 ? 10.789 -6.316 1.515 1 98.75 46 SER B CA 1
ATOM 1671 C C . SER B 1 46 ? 11.398 -4.938 1.722 1 98.75 46 SER B C 1
ATOM 1673 O O . SER B 1 46 ? 12.617 -4.777 1.68 1 98.75 46 SER B O 1
ATOM 1675 N N . ARG B 1 47 ? 10.516 -3.877 2.045 1 98.5 47 ARG B N 1
ATOM 1676 C CA . ARG B 1 47 ? 11.039 -2.527 2.242 1 98.5 47 ARG B CA 1
ATOM 1677 C C . ARG B 1 47 ? 10.891 -2.094 3.697 1 98.5 47 ARG B C 1
ATOM 1679 O O . ARG B 1 47 ? 10.977 -0.904 4.008 1 98.5 47 ARG B O 1
ATOM 1686 N N . GLY B 1 48 ? 10.633 -3.055 4.539 1 98.69 48 GLY B N 1
ATOM 1687 C CA . GLY B 1 48 ? 10.773 -2.803 5.965 1 98.69 48 GLY B CA 1
ATOM 1688 C C . GLY B 1 48 ? 9.445 -2.648 6.68 1 98.69 48 GLY B C 1
ATOM 1689 O O . GLY B 1 48 ? 9.383 -2.697 7.91 1 98.69 48 GLY B O 1
ATOM 1690 N N . ALA B 1 49 ? 8.305 -2.453 5.949 1 98.94 49 ALA B N 1
ATOM 1691 C CA . ALA B 1 49 ? 7.004 -2.381 6.605 1 98.94 49 ALA B CA 1
ATOM 1692 C C . ALA B 1 49 ? 6.68 -3.688 7.32 1 98.94 49 ALA B C 1
ATOM 1694 O O . ALA B 1 49 ? 7.059 -4.766 6.863 1 98.94 49 ALA B O 1
ATOM 1695 N N . LYS B 1 50 ? 6.008 -3.619 8.422 1 98.94 50 LYS B N 1
ATOM 1696 C CA . LYS B 1 50 ? 5.625 -4.777 9.219 1 98.94 50 LYS B CA 1
ATOM 1697 C C . LYS B 1 50 ? 4.113 -4.98 9.211 1 98.94 50 LYS B C 1
ATOM 1699 O O . LYS B 1 50 ? 3.361 -4.113 9.672 1 98.94 50 LYS B O 1
ATOM 1704 N N . ILE B 1 51 ? 3.664 -6.109 8.703 1 98.94 51 ILE B N 1
ATOM 1705 C CA . ILE B 1 51 ? 2.244 -6.406 8.539 1 98.94 51 ILE B CA 1
ATOM 1706 C C . ILE B 1 51 ? 1.877 -7.641 9.359 1 98.94 51 ILE B C 1
ATOM 1708 O O . ILE B 1 51 ? 2.596 -8.641 9.344 1 98.94 51 ILE B O 1
ATOM 1712 N N . GLN B 1 52 ? 0.854 -7.582 10.086 1 98.94 52 GLN B N 1
ATOM 1713 C CA . GLN B 1 52 ? 0.353 -8.711 10.859 1 98.94 52 GLN B CA 1
ATOM 1714 C C . GLN B 1 52 ? -0.693 -9.5 10.07 1 98.94 52 GLN B C 1
ATOM 1716 O O . GLN B 1 52 ? -1.74 -8.953 9.711 1 98.94 52 GLN B O 1
ATOM 1721 N N . PRO B 1 53 ? -0.4 -10.781 9.82 1 98.94 53 PRO B N 1
ATOM 1722 C CA . PRO B 1 53 ? -1.444 -11.617 9.219 1 98.94 53 PRO B CA 1
ATOM 1723 C C . PRO B 1 53 ? -2.668 -11.766 10.117 1 98.94 53 PRO B C 1
ATOM 1725 O O . PRO B 1 53 ? -2.582 -11.539 11.328 1 98.94 53 PRO B O 1
ATOM 1728 N N . ASP B 1 54 ? -3.795 -12.094 9.508 1 98.88 54 ASP B N 1
ATOM 1729 C CA . ASP B 1 54 ? -4.996 -12.422 10.273 1 98.88 54 ASP B CA 1
ATOM 1730 C C . ASP B 1 54 ? -4.879 -13.797 10.922 1 98.88 54 ASP B C 1
ATOM 1732 O O . ASP B 1 54 ? -5.348 -14 12.047 1 98.88 54 ASP B O 1
ATOM 1736 N N . VAL B 1 55 ? -4.32 -14.734 10.188 1 98.88 55 VAL B N 1
ATOM 1737 C CA . VAL B 1 55 ? -4.234 -16.125 10.594 1 98.88 55 VAL B CA 1
ATOM 1738 C C . VAL B 1 55 ? -2.939 -16.75 10.062 1 98.88 55 VAL B C 1
ATOM 1740 O O . VAL B 1 55 ? -2.254 -16.141 9.234 1 98.88 55 VAL B O 1
ATOM 1743 N N . ALA B 1 56 ? -2.607 -17.859 10.586 1 98.88 56 ALA B N 1
ATOM 1744 C CA . ALA B 1 56 ? -1.585 -18.688 9.938 1 98.88 56 ALA B CA 1
ATOM 1745 C C . ALA B 1 56 ? -2.137 -19.375 8.695 1 98.88 56 ALA B C 1
ATOM 1747 O O . ALA B 1 56 ? -3.283 -19.828 8.68 1 98.88 56 ALA B O 1
ATOM 1748 N N . LEU B 1 57 ? -1.303 -19.484 7.68 1 98.94 57 LEU B N 1
ATOM 1749 C CA . LEU B 1 57 ? -1.735 -20.203 6.484 1 98.94 57 LEU B CA 1
ATOM 1750 C C . LEU B 1 57 ? -2.186 -21.609 6.84 1 98.94 57 LEU B C 1
ATOM 1752 O O . LEU B 1 57 ? -3.209 -22.094 6.34 1 98.94 57 LEU B O 1
ATOM 1756 N N . ALA B 1 58 ? -1.499 -22.266 7.711 1 98.62 58 ALA B N 1
ATOM 1757 C CA . ALA B 1 58 ? -1.78 -23.641 8.109 1 98.62 58 ALA B CA 1
ATOM 1758 C C . ALA B 1 58 ? -3.213 -23.781 8.609 1 98.62 58 ALA B C 1
ATOM 1760 O O . ALA B 1 58 ? -3.824 -24.844 8.469 1 98.62 58 ALA B O 1
ATOM 1761 N N . ASP B 1 59 ? -3.785 -22.719 9.117 1 98.62 59 ASP B N 1
ATOM 1762 C CA . ASP B 1 59 ? -5.105 -22.75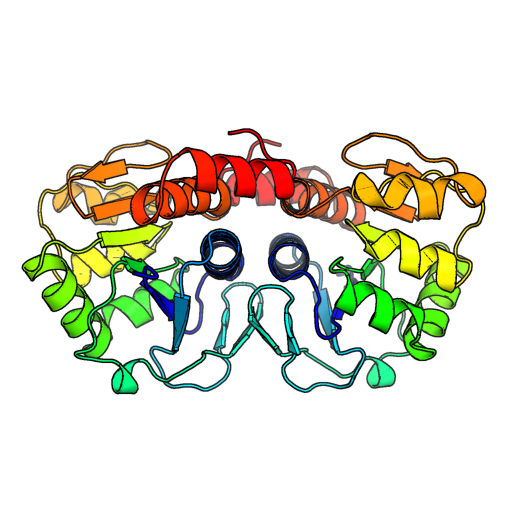 9.742 1 98.62 59 ASP B CA 1
ATOM 1763 C C . ASP B 1 59 ? -6.211 -22.688 8.688 1 98.62 59 ASP B C 1
ATOM 1765 O O . ASP B 1 59 ? -7.375 -22.953 8.984 1 98.62 59 ASP B O 1
ATOM 1769 N N . VAL B 1 60 ? -5.844 -22.375 7.461 1 98.5 60 VAL B N 1
ATOM 1770 C CA . VAL B 1 60 ? -6.91 -22.188 6.484 1 98.5 60 VAL B CA 1
ATOM 1771 C C . VAL B 1 60 ? -6.676 -23.109 5.281 1 98.5 60 VAL B C 1
ATOM 1773 O O . VAL B 1 60 ? -7.363 -23 4.266 1 98.5 60 VAL B O 1
ATOM 1776 N N . VAL B 1 61 ? -5.66 -23.938 5.402 1 98.44 61 VAL B N 1
ATOM 1777 C CA . VAL B 1 61 ? -5.5 -24.953 4.371 1 98.44 61 VAL B CA 1
ATOM 1778 C C . VAL B 1 61 ? -6.773 -25.797 4.277 1 98.44 61 VAL B C 1
ATOM 1780 O O . VAL B 1 61 ? -7.305 -26.234 5.293 1 98.44 61 VAL B O 1
ATOM 1783 N N . GLY B 1 62 ? -7.352 -25.906 3.113 1 97.69 62 GLY B N 1
ATOM 1784 C CA . GLY B 1 62 ? -8.57 -26.672 2.922 1 97.69 62 GLY B CA 1
ATOM 1785 C C . GLY B 1 62 ? -9.812 -25.812 2.84 1 97.69 62 GLY B C 1
ATOM 1786 O O . GLY B 1 62 ? -10.891 -26.281 2.461 1 97.69 62 GLY B O 1
ATOM 1787 N N . THR B 1 63 ? -9.719 -24.547 3.225 1 98.19 63 THR B N 1
ATOM 1788 C CA . THR B 1 63 ? -10.812 -23.594 3.082 1 98.19 63 THR B CA 1
ATOM 1789 C C . THR B 1 63 ? -10.852 -23.016 1.667 1 98.19 63 THR B C 1
ATOM 1791 O O . THR B 1 63 ? -9.82 -22.625 1.124 1 98.19 63 THR B O 1
ATOM 1794 N N . ALA B 1 64 ? -12.023 -23.031 1.055 1 98.12 64 ALA B N 1
ATOM 1795 C CA . ALA B 1 64 ? -12.172 -22.516 -0.3 1 98.12 64 ALA B CA 1
ATOM 1796 C C . ALA B 1 64 ? -12.266 -20.984 -0.29 1 98.12 64 ALA B C 1
ATOM 1798 O O . ALA B 1 64 ? -12.961 -20.406 0.547 1 98.12 64 ALA B O 1
ATOM 1799 N N . PHE B 1 65 ? -11.562 -20.359 -1.152 1 98.88 65 PHE B N 1
ATOM 1800 C CA . PHE B 1 65 ? -11.641 -18.938 -1.422 1 98.88 65 PHE B CA 1
ATOM 1801 C C . PHE B 1 65 ? -11.945 -18.672 -2.893 1 98.88 65 PHE B C 1
ATOM 1803 O O . PHE B 1 65 ? -11.57 -19.469 -3.758 1 98.88 65 PHE B O 1
ATOM 1810 N N . ASP B 1 66 ? -12.602 -17.562 -3.152 1 98.94 66 ASP B N 1
ATOM 1811 C CA . ASP B 1 66 ? -12.859 -17.188 -4.543 1 98.94 66 ASP B CA 1
ATOM 1812 C C . ASP B 1 66 ? -11.57 -16.781 -5.246 1 98.94 66 ASP B C 1
ATOM 1814 O O . ASP B 1 66 ? -11.43 -16.969 -6.457 1 98.94 66 ASP B O 1
ATOM 1818 N N . LEU B 1 67 ? -10.617 -16.25 -4.496 1 98.94 67 LEU B N 1
ATOM 1819 C CA . LEU B 1 67 ? -9.336 -15.789 -5 1 98.94 67 LEU B CA 1
ATOM 1820 C C . LEU B 1 67 ? -8.211 -16.125 -4.02 1 98.94 67 LEU B C 1
ATOM 1822 O O . LEU B 1 67 ? -8.375 -15.961 -2.809 1 98.94 67 LEU B O 1
ATOM 1826 N N . VAL B 1 68 ? -7.133 -16.688 -4.516 1 99 68 VAL B N 1
ATOM 1827 C CA . VAL B 1 68 ? -5.863 -16.734 -3.799 1 99 68 VAL B CA 1
ATOM 1828 C C . VAL B 1 68 ? -4.852 -15.82 -4.48 1 99 68 VAL B C 1
ATOM 1830 O O . VAL B 1 68 ? -4.621 -15.922 -5.688 1 99 68 VAL B O 1
ATOM 1833 N N . TYR B 1 69 ? -4.285 -14.945 -3.725 1 99 69 TYR B N 1
ATOM 1834 C CA . TYR B 1 69 ? -3.387 -13.93 -4.258 1 99 69 TYR B CA 1
ATOM 1835 C C . TYR B 1 69 ? -1.99 -14.078 -3.668 1 99 69 TYR B C 1
ATOM 1837 O O . TYR B 1 69 ? -1.837 -14.281 -2.463 1 99 69 TYR B O 1
ATOM 1845 N N . LEU B 1 70 ? -0.977 -13.961 -4.562 1 99 70 LEU B N 1
ATOM 1846 C CA . LEU B 1 70 ? 0.431 -14.016 -4.184 1 99 70 LEU B CA 1
ATOM 1847 C C . LEU B 1 70 ? 1.135 -12.703 -4.527 1 99 70 LEU B C 1
ATOM 1849 O O . LEU B 1 70 ? 1.322 -12.383 -5.703 1 99 70 LEU B O 1
ATOM 1853 N N . PRO B 1 71 ? 1.535 -11.938 -3.49 1 98.94 71 PRO B N 1
ATOM 1854 C CA . PRO B 1 71 ? 2.402 -10.789 -3.754 1 98.94 71 PRO B CA 1
ATOM 1855 C C . PRO B 1 71 ? 3.83 -11.195 -4.113 1 98.94 71 PRO B C 1
ATOM 1857 O O . PRO B 1 71 ? 4.223 -12.344 -3.891 1 98.94 71 PRO B O 1
ATOM 1860 N N . GLY B 1 72 ? 4.559 -10.242 -4.684 1 98.88 72 GLY B N 1
ATOM 1861 C CA . GLY B 1 72 ? 5.938 -10.5 -5.066 1 98.88 72 GLY B CA 1
ATOM 1862 C C . GLY B 1 72 ? 6.926 -10.227 -3.953 1 98.88 72 GLY B C 1
ATOM 1863 O O . GLY B 1 72 ? 6.602 -10.383 -2.773 1 98.88 72 GLY B O 1
ATOM 1864 N N . GLY B 1 73 ? 8.117 -9.844 -4.316 1 98.81 73 GLY B N 1
ATOM 1865 C CA . GLY B 1 73 ? 9.297 -9.812 -3.463 1 98.81 73 GLY B CA 1
ATOM 1866 C C . GLY B 1 73 ? 10.156 -11.062 -3.588 1 98.81 73 GLY B C 1
ATOM 1867 O O . GLY B 1 73 ? 9.641 -12.18 -3.539 1 98.81 73 GLY B O 1
ATOM 1868 N N . MET B 1 74 ? 11.43 -10.836 -3.734 1 98.75 74 MET B N 1
ATOM 1869 C CA . MET B 1 74 ? 12.297 -11.969 -4.023 1 98.75 74 MET B CA 1
ATOM 1870 C C . MET B 1 74 ? 12.297 -12.961 -2.867 1 98.75 74 MET B C 1
ATOM 1872 O O . MET B 1 74 ? 12.062 -14.156 -3.066 1 98.75 74 MET B O 1
ATOM 1876 N N . GLU B 1 75 ? 12.539 -12.469 -1.687 1 98.75 75 GLU B N 1
ATOM 1877 C CA . GLU B 1 75 ? 12.555 -13.344 -0.522 1 98.75 75 GLU B CA 1
ATOM 1878 C C . GLU B 1 75 ? 11.172 -13.938 -0.261 1 98.75 75 GLU B C 1
ATOM 1880 O O . GLU B 1 75 ? 11.047 -15.117 0.078 1 98.75 75 GLU B O 1
ATOM 1885 N N . GLY B 1 76 ? 10.141 -13.117 -0.436 1 98.81 76 GLY B N 1
ATOM 1886 C CA . GLY B 1 76 ? 8.781 -13.609 -0.314 1 98.81 76 GLY B CA 1
ATOM 1887 C C . GLY B 1 76 ? 8.453 -14.703 -1.308 1 98.81 76 GLY B C 1
ATOM 1888 O O . GLY B 1 76 ? 7.891 -15.742 -0.936 1 98.81 76 GLY B O 1
ATOM 1889 N N . MET B 1 77 ? 8.836 -14.469 -2.525 1 98.94 77 MET B N 1
ATOM 1890 C CA . MET B 1 77 ? 8.609 -15.453 -3.582 1 98.94 77 MET B CA 1
ATOM 1891 C C . MET B 1 77 ? 9.328 -16.766 -3.27 1 98.94 77 MET B C 1
ATOM 1893 O O . MET B 1 77 ? 8.766 -17.844 -3.455 1 98.94 77 MET B O 1
ATOM 1897 N N . ARG B 1 78 ? 10.547 -16.719 -2.75 1 98.88 78 ARG B N 1
ATOM 1898 C CA . ARG B 1 78 ? 11.273 -17.938 -2.391 1 98.88 78 ARG B CA 1
ATOM 1899 C C . ARG B 1 78 ? 10.555 -18.703 -1.278 1 98.88 78 ARG B C 1
ATOM 1901 O O . ARG B 1 78 ? 10.453 -19.922 -1.322 1 98.88 78 ARG B O 1
ATOM 1908 N N . ALA B 1 79 ? 10.062 -17.938 -0.304 1 98.88 79 ALA B N 1
ATOM 1909 C CA . ALA B 1 79 ? 9.312 -18.547 0.784 1 98.88 79 ALA B CA 1
ATOM 1910 C C . ALA B 1 79 ? 8.031 -19.203 0.264 1 98.88 79 ALA B C 1
ATOM 1912 O O . ALA B 1 79 ? 7.684 -20.312 0.671 1 98.88 79 ALA B O 1
ATOM 1913 N N . LEU B 1 80 ? 7.312 -18.5 -0.628 1 98.94 80 LEU B N 1
ATOM 1914 C CA . LEU B 1 80 ? 6.113 -19.062 -1.248 1 98.94 80 LEU B CA 1
ATOM 1915 C C . LEU B 1 80 ? 6.434 -20.344 -2.006 1 98.94 80 LEU B C 1
ATOM 1917 O O . LEU B 1 80 ? 5.691 -21.312 -1.922 1 98.94 80 LEU B O 1
ATOM 1921 N N . SER B 1 81 ? 7.539 -20.359 -2.689 1 98.94 81 SER B N 1
ATOM 1922 C CA . SER B 1 81 ? 7.941 -21.469 -3.549 1 98.94 81 SER B CA 1
ATOM 1923 C C . SER B 1 81 ? 8.266 -22.719 -2.73 1 98.94 81 SER B C 1
ATOM 1925 O O . SER B 1 81 ? 8.055 -23.844 -3.193 1 98.94 81 SER B O 1
ATOM 1927 N N . LYS B 1 82 ? 8.711 -22.531 -1.528 1 98.75 82 LYS B N 1
ATOM 1928 C CA . LYS B 1 82 ? 9.219 -23.641 -0.73 1 98.75 82 LYS B CA 1
ATOM 1929 C C . LYS B 1 82 ? 8.141 -24.203 0.196 1 98.75 82 LYS B C 1
ATOM 1931 O O . LYS B 1 82 ? 8.297 -25.281 0.766 1 98.75 82 LYS B O 1
ATOM 1936 N N . SER B 1 83 ? 7.055 -23.484 0.35 1 98.88 83 SER B N 1
ATOM 1937 C CA . SER B 1 83 ? 6.039 -23.844 1.331 1 98.88 83 SER B CA 1
ATOM 1938 C C . SER B 1 83 ? 5.125 -24.953 0.805 1 98.88 83 SER B C 1
ATOM 1940 O O . SER B 1 83 ? 4.418 -24.75 -0.186 1 98.88 83 SER B O 1
ATOM 1942 N N . ALA B 1 84 ? 5.078 -26.031 1.525 1 98.69 84 ALA B N 1
ATOM 1943 C CA . ALA B 1 84 ? 4.18 -27.125 1.15 1 98.69 84 ALA B CA 1
ATOM 1944 C C . ALA B 1 84 ? 2.721 -26.688 1.25 1 98.69 84 ALA B C 1
ATOM 1946 O O . ALA B 1 84 ? 1.896 -27.078 0.419 1 98.69 84 ALA B O 1
ATOM 1947 N N . ASP B 1 85 ? 2.424 -25.891 2.256 1 98.88 85 ASP B N 1
ATOM 1948 C CA . ASP B 1 85 ? 1.059 -25.422 2.443 1 98.88 85 ASP B CA 1
ATOM 1949 C C . ASP B 1 85 ? 0.621 -24.531 1.281 1 98.88 85 ASP B C 1
ATOM 1951 O O . ASP B 1 85 ? -0.526 -24.609 0.835 1 98.88 85 ASP B O 1
ATOM 1955 N N . VAL B 1 86 ? 1.519 -23.688 0.76 1 98.94 86 VAL B N 1
ATOM 1956 C CA . VAL B 1 86 ? 1.204 -22.875 -0.402 1 98.94 86 VAL B CA 1
ATOM 1957 C C . VAL B 1 86 ? 0.901 -23.766 -1.603 1 98.94 86 VAL B C 1
ATOM 1959 O O . VAL B 1 86 ? -0.082 -23.547 -2.314 1 98.94 86 VAL B O 1
ATOM 1962 N N . GLY B 1 87 ? 1.728 -24.766 -1.795 1 98.94 87 GLY B N 1
ATOM 1963 C CA . GLY B 1 87 ? 1.482 -25.703 -2.881 1 98.94 87 GLY B CA 1
ATOM 1964 C C . GLY B 1 87 ? 0.115 -26.344 -2.809 1 98.94 87 GLY B C 1
ATOM 1965 O O . GLY B 1 87 ? -0.595 -26.422 -3.814 1 98.94 87 GLY B O 1
ATOM 1966 N N . LYS B 1 88 ? -0.263 -26.781 -1.607 1 98.81 88 LYS B N 1
ATOM 1967 C CA . LYS B 1 88 ? -1.557 -27.438 -1.401 1 98.81 88 LYS B CA 1
ATOM 1968 C C . LYS B 1 88 ? -2.703 -26.484 -1.74 1 98.81 88 LYS B C 1
ATOM 1970 O O . LYS B 1 88 ? -3.65 -26.875 -2.43 1 98.81 88 LYS B O 1
ATOM 1975 N N . VAL B 1 89 ? -2.615 -25.25 -1.281 1 98.94 89 VAL B N 1
ATOM 1976 C CA . VAL B 1 89 ? -3.66 -24.25 -1.483 1 98.94 89 VAL B CA 1
ATOM 1977 C C . VAL B 1 89 ? -3.795 -23.938 -2.973 1 98.94 89 VAL B C 1
ATOM 1979 O O . VAL B 1 89 ? -4.906 -23.891 -3.506 1 98.94 89 VAL B O 1
ATOM 1982 N N . LEU B 1 90 ? -2.674 -23.766 -3.668 1 98.94 90 LEU B N 1
ATOM 1983 C CA . LEU B 1 90 ? -2.682 -23.406 -5.082 1 98.94 90 LEU B CA 1
ATOM 1984 C C . LEU B 1 90 ? -3.223 -24.547 -5.934 1 98.94 90 LEU B C 1
ATOM 1986 O O . LEU B 1 90 ? -3.982 -24.312 -6.879 1 98.94 90 LEU B O 1
ATOM 1990 N N . LYS B 1 91 ? -2.848 -25.75 -5.629 1 98.81 91 LYS B N 1
ATOM 1991 C CA . LYS B 1 91 ? -3.328 -26.906 -6.391 1 98.81 91 LYS B CA 1
ATOM 1992 C C . LYS B 1 91 ? -4.84 -27.062 -6.246 1 98.81 91 LYS B C 1
ATOM 1994 O O . LYS B 1 91 ? -5.539 -27.297 -7.234 1 98.81 91 LYS B O 1
ATOM 1999 N N . ASP B 1 92 ? -5.285 -26.969 -4.98 1 98.75 92 ASP B N 1
ATOM 2000 C CA . ASP B 1 92 ? -6.727 -27.031 -4.742 1 98.75 92 ASP B CA 1
ATOM 2001 C C . ASP B 1 92 ? -7.461 -25.938 -5.516 1 98.75 92 ASP B C 1
ATOM 2003 O O . ASP B 1 92 ? -8.492 -26.203 -6.141 1 98.75 92 ASP B O 1
ATOM 2007 N N . GLN B 1 93 ? -6.957 -24.672 -5.465 1 98.81 93 GLN B N 1
ATOM 2008 C CA . GLN B 1 93 ? -7.523 -23.531 -6.168 1 98.81 93 GLN B CA 1
ATOM 2009 C C . GLN B 1 93 ? -7.586 -23.781 -7.672 1 98.81 93 GLN B C 1
ATOM 2011 O O . GLN B 1 93 ? -8.617 -23.547 -8.305 1 98.81 93 GLN B O 1
ATOM 2016 N N . HIS B 1 94 ? -6.492 -24.297 -8.242 1 98.75 94 HIS B N 1
ATOM 2017 C CA . HIS B 1 94 ? -6.355 -24.547 -9.672 1 98.75 94 HIS B CA 1
ATOM 2018 C C . HIS B 1 94 ? -7.293 -25.672 -10.125 1 98.75 94 HIS B C 1
ATOM 2020 O O . HIS B 1 94 ? -7.973 -25.531 -11.148 1 98.75 94 HIS B O 1
ATOM 2026 N N . GLU B 1 95 ? -7.359 -26.719 -9.336 1 98.44 95 GLU B N 1
ATOM 2027 C CA . GLU B 1 95 ? -8.18 -27.875 -9.68 1 98.44 95 GLU B CA 1
ATOM 2028 C C . GLU B 1 95 ? -9.656 -27.516 -9.711 1 98.44 95 GLU B C 1
ATOM 2030 O O . GLU B 1 95 ? -10.43 -28.078 -10.484 1 98.44 95 GLU B O 1
ATOM 2035 N N . ASN B 1 96 ? -10.039 -26.578 -8.922 1 98.56 96 ASN B N 1
ATOM 2036 C CA . ASN B 1 96 ? -11.438 -26.188 -8.836 1 98.56 96 ASN B CA 1
ATOM 2037 C C . ASN B 1 96 ? -11.727 -24.953 -9.688 1 98.56 96 ASN B C 1
ATOM 2039 O O . ASN B 1 96 ? -12.82 -24.375 -9.617 1 98.56 96 ASN B O 1
ATOM 2043 N N . LYS B 1 97 ? -10.773 -24.453 -10.398 1 98.5 97 LYS B N 1
ATOM 2044 C CA . LYS B 1 97 ? -10.875 -23.375 -11.367 1 98.5 97 LYS B CA 1
ATOM 2045 C C . LYS B 1 97 ? -11.297 -22.062 -10.688 1 98.5 97 LYS B C 1
ATOM 2047 O O . LYS B 1 97 ? -12.07 -21.297 -11.25 1 98.5 97 LYS B O 1
ATOM 2052 N N . ARG B 1 98 ? -10.883 -21.938 -9.406 1 98.69 98 ARG B N 1
ATOM 2053 C CA . ARG B 1 98 ? -11.047 -20.656 -8.711 1 98.69 98 ARG B CA 1
ATOM 2054 C C . ARG B 1 98 ? -9.859 -19.75 -8.969 1 98.69 98 ARG B C 1
ATOM 2056 O O . ARG B 1 98 ? -8.766 -20.203 -9.305 1 98.69 98 ARG B O 1
ATOM 2063 N N . TYR B 1 99 ? -9.992 -18.484 -8.82 1 98.94 99 TYR B N 1
ATOM 2064 C CA . TYR B 1 99 ? -9.023 -17.5 -9.289 1 98.94 99 TYR B CA 1
ATOM 2065 C C . TYR B 1 99 ? -7.719 -17.594 -8.508 1 98.94 99 TYR B C 1
ATOM 2067 O O . TYR B 1 99 ? -7.734 -17.766 -7.289 1 98.94 99 TYR B O 1
ATOM 2075 N N . ILE B 1 100 ? -6.645 -17.562 -9.234 1 99 100 ILE B N 1
ATOM 2076 C CA . ILE B 1 100 ? -5.293 -17.406 -8.719 1 99 100 ILE B CA 1
ATOM 2077 C C . ILE B 1 100 ? -4.664 -16.141 -9.312 1 99 100 ILE B C 1
ATOM 2079 O O . ILE B 1 100 ? -4.676 -15.953 -10.531 1 99 100 ILE B O 1
ATOM 2083 N N . ALA B 1 101 ? -4.188 -15.273 -8.492 1 99 101 ALA B N 1
ATOM 2084 C CA . ALA B 1 101 ? -3.543 -14.047 -8.953 1 99 101 ALA B CA 1
ATOM 2085 C C . ALA B 1 101 ? -2.145 -13.906 -8.359 1 99 101 ALA B C 1
ATOM 2087 O O . ALA B 1 101 ? -1.925 -14.227 -7.191 1 99 101 ALA B O 1
ATOM 2088 N N . ALA B 1 102 ? -1.178 -13.523 -9.141 1 99 102 ALA B N 1
ATOM 2089 C CA . ALA B 1 102 ? 0.211 -13.336 -8.719 1 99 102 ALA B CA 1
ATOM 2090 C C . ALA B 1 102 ? 0.835 -12.133 -9.414 1 99 102 ALA B C 1
ATOM 2092 O O . ALA B 1 102 ? 0.5 -11.82 -10.555 1 99 102 ALA B O 1
ATOM 2093 N N . ILE B 1 103 ? 1.73 -11.461 -8.766 1 99 103 ILE B N 1
ATOM 2094 C CA . ILE B 1 103 ? 2.307 -10.242 -9.312 1 99 103 ILE B CA 1
ATOM 2095 C C . ILE B 1 103 ? 3.818 -10.242 -9.094 1 99 103 ILE B C 1
ATOM 2097 O O . ILE B 1 103 ? 4.312 -10.828 -8.133 1 99 103 ILE B O 1
ATOM 2101 N N . CYS B 1 104 ? 4.59 -9.523 -10.055 1 98.88 104 CYS B N 1
ATOM 2102 C CA . CYS B 1 104 ? 6.016 -9.281 -9.875 1 98.88 104 CYS B CA 1
ATOM 2103 C C . CYS B 1 104 ? 6.797 -10.594 -9.883 1 98.88 104 CYS B C 1
ATOM 2105 O O . CYS B 1 104 ? 6.816 -11.297 -10.898 1 98.88 104 CYS B O 1
ATOM 2107 N N . ALA B 1 105 ? 7.422 -11.023 -8.844 1 98.94 105 ALA B N 1
ATOM 2108 C CA . ALA B 1 105 ? 8.219 -12.242 -8.766 1 98.94 105 ALA B CA 1
ATOM 2109 C C . ALA B 1 105 ? 7.34 -13.461 -8.508 1 98.94 105 ALA B C 1
ATOM 2111 O O . ALA B 1 105 ? 7.75 -14.602 -8.742 1 98.94 105 ALA B O 1
ATOM 2112 N N . ALA B 1 106 ? 6.105 -13.297 -8.062 1 98.94 106 ALA B N 1
ATOM 2113 C CA . ALA B 1 106 ? 5.25 -14.336 -7.496 1 98.94 106 ALA B CA 1
ATOM 2114 C C . ALA B 1 106 ? 4.902 -15.391 -8.539 1 98.94 106 ALA B C 1
ATOM 2116 O O . ALA B 1 106 ? 4.719 -16.562 -8.211 1 98.94 106 ALA B O 1
ATOM 2117 N N . PRO B 1 107 ? 4.793 -15.062 -9.828 1 98.94 107 PRO B N 1
ATOM 2118 C CA . PRO B 1 107 ? 4.543 -16.109 -10.828 1 98.94 107 PRO B CA 1
ATOM 2119 C C . PRO B 1 107 ? 5.609 -17.203 -10.805 1 98.94 107 PRO B C 1
ATOM 2121 O O . PRO B 1 107 ? 5.332 -18.344 -11.188 1 98.94 107 PRO B O 1
ATOM 2124 N N . CYS B 1 108 ? 6.82 -16.891 -10.344 1 98.94 108 CYS B N 1
ATOM 2125 C CA . CYS B 1 108 ? 7.848 -17.922 -10.195 1 98.94 108 CYS B CA 1
ATOM 2126 C C . CYS B 1 108 ? 7.434 -18.969 -9.164 1 98.94 108 CYS B C 1
ATOM 2128 O O . CYS B 1 108 ? 7.789 -20.141 -9.289 1 98.94 108 CYS B O 1
ATOM 2130 N N . ALA B 1 109 ? 6.688 -18.547 -8.125 1 98.94 109 ALA B N 1
ATOM 2131 C CA . ALA B 1 109 ? 6.176 -19.5 -7.145 1 98.94 109 ALA B CA 1
ATOM 2132 C C . ALA B 1 109 ? 5.113 -20.406 -7.758 1 98.94 109 ALA B C 1
ATOM 2134 O O . ALA B 1 109 ? 5.016 -21.594 -7.406 1 98.94 109 ALA B O 1
ATOM 2135 N N . LEU B 1 110 ? 4.266 -19.844 -8.695 1 98.94 110 LEU B N 1
ATOM 2136 C CA . LEU B 1 110 ? 3.311 -20.688 -9.414 1 98.94 110 LEU B CA 1
ATOM 2137 C C . LEU B 1 110 ? 4.027 -21.797 -10.164 1 98.94 110 LEU B C 1
ATOM 2139 O O . LEU B 1 110 ? 3.619 -22.953 -10.102 1 98.94 110 LEU B O 1
ATOM 2143 N N . LYS B 1 111 ? 5.109 -21.422 -10.859 1 98.94 111 LYS B N 1
ATOM 2144 C CA . LYS B 1 111 ? 5.914 -22.406 -11.586 1 98.94 111 LYS B CA 1
ATOM 2145 C C . LYS B 1 111 ? 6.488 -23.453 -10.641 1 98.94 111 LYS B C 1
ATOM 2147 O O . LYS B 1 111 ? 6.441 -24.641 -10.93 1 98.94 111 LYS B O 1
ATOM 2152 N N . ALA B 1 112 ? 7.031 -23.016 -9.508 1 98.94 112 ALA B N 1
ATOM 2153 C CA . ALA B 1 112 ? 7.645 -23.922 -8.539 1 98.94 112 ALA B CA 1
ATOM 2154 C C . ALA B 1 112 ? 6.656 -25 -8.078 1 98.94 112 ALA B C 1
ATOM 2156 O O . ALA B 1 112 ? 7.047 -26.125 -7.793 1 98.94 112 ALA B O 1
ATOM 2157 N N . HIS B 1 113 ? 5.387 -24.609 -8.047 1 98.94 113 HIS B N 1
ATOM 2158 C CA . HIS B 1 113 ? 4.359 -25.547 -7.598 1 98.94 113 HIS B CA 1
ATOM 2159 C C . HIS B 1 113 ? 3.627 -26.172 -8.781 1 98.94 113 HIS B C 1
ATOM 2161 O O . HIS B 1 113 ? 2.598 -26.828 -8.609 1 98.94 113 HIS B O 1
ATOM 2167 N N . GLU B 1 114 ? 4.086 -25.875 -10 1 98.81 114 GLU B N 1
ATOM 2168 C CA . GLU B 1 114 ? 3.617 -26.484 -11.242 1 98.81 114 GLU B CA 1
ATOM 2169 C C . GLU B 1 114 ? 2.15 -26.141 -11.508 1 98.81 114 GLU B C 1
ATOM 2171 O O . GLU B 1 114 ? 1.363 -27.031 -11.867 1 98.81 114 GLU B O 1
ATOM 2176 N N . ILE B 1 115 ? 1.838 -24.906 -11.297 1 98.88 115 ILE B N 1
ATOM 2177 C CA . ILE B 1 115 ? 0.455 -24.469 -11.492 1 98.88 115 ILE B CA 1
ATOM 2178 C C . ILE B 1 115 ? 0.241 -24.047 -12.938 1 98.88 115 ILE B C 1
ATOM 2180 O O . ILE B 1 115 ? 0.875 -23.109 -13.414 1 98.88 115 ILE B O 1
ATOM 2184 N N . ASN B 1 116 ? -0.592 -24.719 -13.711 1 98.5 116 ASN B N 1
ATOM 2185 C CA . ASN B 1 116 ? -1.116 -24.344 -15.023 1 98.5 116 ASN B CA 1
ATOM 2186 C C . ASN B 1 116 ? 0.003 -24.188 -16.047 1 98.5 116 ASN B C 1
ATOM 2188 O O . ASN B 1 116 ? 0.101 -23.141 -16.703 1 98.5 116 ASN B O 1
ATOM 2192 N N . LYS B 1 117 ? 0.848 -25.188 -16.219 1 98.56 117 LYS B N 1
ATOM 2193 C CA . LYS B 1 117 ? 1.928 -25.188 -17.203 1 98.56 117 LYS B CA 1
ATOM 2194 C C . LYS B 1 117 ? 1.415 -24.781 -18.594 1 98.56 117 LYS B C 1
ATOM 2196 O O . LYS B 1 117 ? 0.361 -25.25 -19.031 1 98.56 117 LYS B O 1
ATOM 2201 N N . GLY B 1 118 ? 2.102 -23.828 -19.188 1 98.81 118 GLY B N 1
ATOM 2202 C CA . GLY B 1 118 ? 1.784 -23.406 -20.531 1 98.81 118 GLY B CA 1
ATOM 2203 C C . GLY B 1 118 ? 0.85 -22.203 -20.594 1 98.81 118 GLY B C 1
ATOM 2204 O O . GLY B 1 118 ? 0.64 -21.625 -21.656 1 98.81 118 GLY B O 1
ATOM 2205 N N . ALA B 1 119 ? 0.31 -21.828 -19.484 1 98.88 119 ALA B N 1
ATOM 2206 C CA . ALA B 1 119 ? -0.631 -20.719 -19.438 1 98.88 119 ALA B CA 1
ATOM 2207 C C . ALA B 1 119 ? 0.05 -19.406 -19.812 1 98.88 119 ALA B C 1
ATOM 2209 O O . ALA B 1 119 ? 1.277 -19.297 -19.766 1 98.88 119 ALA B O 1
ATOM 2210 N N . LYS B 1 120 ? -0.71 -18.406 -20.203 1 98.94 120 LYS B N 1
ATOM 2211 C CA . LYS B 1 120 ? -0.223 -17.047 -20.406 1 98.94 120 LYS B CA 1
ATOM 2212 C C . LYS B 1 120 ? 0.018 -16.344 -19.078 1 98.94 120 LYS B C 1
ATOM 2214 O O . LYS B 1 120 ? -0.858 -16.328 -18.219 1 98.94 120 LYS B O 1
ATOM 2219 N N . VAL B 1 121 ? 1.246 -15.797 -18.922 1 98.94 121 VAL B N 1
ATOM 2220 C CA . VAL B 1 121 ? 1.555 -15.102 -17.688 1 98.94 121 VAL B CA 1
ATOM 2221 C C . VAL B 1 121 ? 2.436 -13.891 -17.969 1 98.94 121 VAL B C 1
ATOM 2223 O O . VAL B 1 121 ? 2.965 -13.75 -19.078 1 98.94 121 VAL B O 1
ATOM 2226 N N . THR B 1 122 ? 2.529 -12.961 -17.094 1 98.94 122 THR B N 1
ATOM 2227 C CA . THR B 1 122 ? 3.547 -11.922 -17.016 1 98.94 122 THR B CA 1
ATOM 2228 C C . THR B 1 122 ? 4.188 -11.875 -15.633 1 98.94 122 THR B C 1
ATOM 2230 O O . THR B 1 122 ? 3.859 -12.695 -14.773 1 98.94 122 THR B O 1
ATOM 2233 N N . SER B 1 123 ? 5.145 -11.117 -15.414 1 98.94 123 SER B N 1
ATOM 2234 C CA . SER B 1 123 ? 5.898 -10.945 -14.172 1 98.94 123 SER B CA 1
ATOM 2235 C C . SER B 1 123 ? 6.711 -9.656 -14.195 1 98.94 123 SER B C 1
ATOM 2237 O O . SER B 1 123 ? 6.594 -8.859 -15.133 1 98.94 123 SER B O 1
ATOM 2239 N N . TYR B 1 124 ? 7.383 -9.445 -13.141 1 98.94 124 TYR B N 1
ATOM 2240 C CA . TYR B 1 124 ? 8.414 -8.414 -13.227 1 98.94 124 TYR B CA 1
ATOM 2241 C C . TYR B 1 124 ? 9.383 -8.703 -14.359 1 98.94 124 TYR B C 1
ATOM 2243 O O . TYR B 1 124 ? 9.781 -9.852 -14.57 1 98.94 124 TYR B O 1
ATOM 2251 N N . PRO B 1 125 ? 9.852 -7.699 -15.078 1 98.75 125 PRO B N 1
ATOM 2252 C CA . PRO B 1 125 ? 10.578 -7.895 -16.328 1 98.75 125 PRO B CA 1
ATOM 2253 C C . PRO B 1 125 ? 11.82 -8.766 -16.172 1 98.75 125 PRO B C 1
ATOM 2255 O O . PRO B 1 125 ? 12.117 -9.602 -17.031 1 98.75 125 PRO B O 1
ATOM 2258 N N . SER B 1 126 ? 12.539 -8.656 -15.102 1 98.62 126 SER B N 1
ATOM 2259 C CA . SER B 1 126 ? 13.805 -9.352 -14.93 1 98.62 126 SER B CA 1
ATOM 2260 C C . SER B 1 126 ? 13.594 -10.844 -14.727 1 98.62 126 SER B C 1
ATOM 2262 O O . SER B 1 126 ? 14.547 -11.625 -14.789 1 98.62 126 SER B O 1
ATOM 2264 N N . LEU B 1 127 ? 12.367 -11.281 -14.555 1 98.75 127 LEU B N 1
ATOM 2265 C CA . LEU B 1 127 ? 12.086 -12.688 -14.258 1 98.75 127 LEU B CA 1
ATOM 2266 C C . LEU B 1 127 ? 11.555 -13.398 -15.5 1 98.75 127 LEU B C 1
ATOM 2268 O O . LEU B 1 127 ? 11.188 -14.578 -15.43 1 98.75 127 LEU B O 1
ATOM 2272 N N . LYS B 1 128 ? 11.484 -12.688 -16.625 1 98.75 128 LYS B N 1
ATOM 2273 C CA . LYS B 1 128 ? 11.016 -13.289 -17.875 1 98.75 128 LYS B CA 1
ATOM 2274 C C . LYS B 1 128 ? 11.766 -14.578 -18.172 1 98.75 128 LYS B C 1
ATOM 2276 O O . LYS B 1 128 ? 11.156 -15.602 -18.516 1 98.75 128 LYS B O 1
ATOM 2281 N N . GLY B 1 129 ? 13.062 -14.547 -18 1 98.69 129 GLY B N 1
ATOM 2282 C CA . GLY B 1 129 ? 13.898 -15.695 -18.312 1 98.69 129 GLY B CA 1
ATOM 2283 C C . GLY B 1 129 ? 13.57 -16.906 -17.453 1 98.69 129 GLY B C 1
ATOM 2284 O O . GLY B 1 129 ? 13.727 -18.047 -17.906 1 98.69 129 GLY B O 1
ATOM 2285 N N . ASP B 1 130 ? 13.086 -16.688 -16.281 1 98.75 130 ASP B N 1
ATOM 2286 C CA . ASP B 1 130 ? 12.75 -17.766 -15.352 1 98.75 130 ASP B CA 1
ATOM 2287 C C . ASP B 1 130 ? 11.422 -18.422 -15.727 1 98.75 130 ASP B C 1
ATOM 2289 O O . ASP B 1 130 ? 11.141 -19.547 -15.312 1 98.75 130 ASP B O 1
ATOM 2293 N N . LEU B 1 131 ? 10.625 -17.734 -16.594 1 98.81 131 LEU B N 1
ATOM 2294 C CA . LEU B 1 131 ? 9.242 -18.172 -16.734 1 98.81 131 LEU B CA 1
ATOM 2295 C C . LEU B 1 131 ? 8.953 -18.594 -18.172 1 98.81 131 LEU B C 1
ATOM 2297 O O . LEU B 1 131 ? 8.062 -19.406 -18.422 1 98.81 131 LEU B O 1
ATOM 2301 N N . GLU B 1 132 ? 9.68 -18.094 -19.109 1 98.38 132 GLU B N 1
ATOM 2302 C CA . GLU B 1 132 ? 9.281 -18.141 -20.516 1 98.38 132 GLU B CA 1
ATOM 2303 C C . GLU B 1 132 ? 9.445 -19.547 -21.078 1 98.38 132 GLU B C 1
ATOM 2305 O O . GLU B 1 132 ? 8.875 -19.875 -22.125 1 98.38 132 GLU B O 1
ATOM 2310 N N . ALA B 1 133 ? 10.227 -20.5 -20.422 1 98.44 133 ALA B N 1
ATOM 2311 C CA . ALA B 1 133 ? 10.352 -21.875 -20.875 1 98.44 133 ALA B CA 1
ATOM 2312 C C . ALA B 1 133 ? 9.188 -22.734 -20.391 1 98.44 133 ALA B C 1
ATOM 2314 O O . ALA B 1 133 ? 8.891 -23.781 -20.969 1 98.44 133 ALA B O 1
ATOM 2315 N N . TYR B 1 134 ? 8.484 -22.266 -19.391 1 98.75 134 TYR B N 1
ATOM 2316 C CA . TYR B 1 134 ? 7.441 -23.031 -18.734 1 98.75 134 TYR B CA 1
ATOM 2317 C C . TYR B 1 134 ? 6.059 -22.5 -19.078 1 98.75 134 TYR B C 1
ATOM 2319 O O . TYR B 1 134 ? 5.094 -23.266 -19.172 1 98.75 134 TYR B O 1
ATOM 2327 N N . TYR B 1 135 ? 5.961 -21.219 -19.219 1 98.88 135 TYR B N 1
ATOM 2328 C CA . TYR B 1 135 ? 4.723 -20.516 -19.531 1 98.88 135 TYR B CA 1
ATOM 2329 C C . TYR B 1 135 ? 4.816 -19.812 -20.875 1 98.88 135 TYR B C 1
ATOM 2331 O O . TYR B 1 135 ? 5.902 -19.688 -21.453 1 98.88 135 TYR B O 1
ATOM 2339 N N . THR B 1 136 ? 3.625 -19.375 -21.484 1 98.94 136 THR B N 1
ATOM 2340 C CA . THR B 1 136 ? 3.576 -18.375 -22.531 1 98.94 136 THR B CA 1
ATOM 2341 C C . THR B 1 136 ? 3.666 -16.969 -21.953 1 98.94 136 THR B C 1
ATOM 2343 O O . THR B 1 136 ? 2.697 -16.469 -21.375 1 98.94 136 THR B O 1
ATOM 2346 N N . TYR B 1 137 ? 4.812 -16.375 -22.156 1 98.88 137 TYR B N 1
ATOM 2347 C CA . TYR B 1 137 ? 5.086 -15.109 -21.484 1 98.88 137 TYR B CA 1
ATOM 2348 C C . TYR B 1 137 ? 4.629 -13.938 -22.359 1 98.88 137 TYR B C 1
ATOM 2350 O O . TYR B 1 137 ? 4.938 -13.875 -23.547 1 98.88 137 TYR B O 1
ATOM 2358 N N . LEU B 1 138 ? 3.85 -13.008 -21.781 1 98.88 138 LEU B N 1
ATOM 2359 C CA . LEU B 1 138 ? 3.398 -11.805 -22.469 1 98.88 138 LEU B CA 1
ATOM 2360 C C . LEU B 1 138 ? 3.863 -10.555 -21.734 1 98.88 138 LEU B C 1
ATOM 2362 O O . LEU B 1 138 ? 3.848 -10.516 -20.5 1 98.88 138 LEU B O 1
ATOM 2366 N N . ASP B 1 139 ? 4.324 -9.539 -22.438 1 98.12 139 ASP B N 1
ATOM 2367 C CA . ASP B 1 139 ? 4.746 -8.258 -21.859 1 98.12 139 ASP B CA 1
ATOM 2368 C C . ASP B 1 139 ? 3.578 -7.277 -21.797 1 98.12 139 ASP B C 1
ATOM 2370 O O . ASP B 1 139 ? 3.547 -6.289 -22.531 1 98.12 139 ASP B O 1
ATOM 2374 N N . GLU B 1 140 ? 2.625 -7.57 -20.953 1 98.75 140 GLU B N 1
ATOM 2375 C CA . GLU B 1 140 ? 1.431 -6.766 -20.734 1 98.75 140 GLU B CA 1
ATOM 2376 C C . GLU B 1 140 ? 1.237 -6.48 -19.234 1 98.75 140 GLU B C 1
ATOM 2378 O O . GLU B 1 140 ? 1.75 -7.211 -18.391 1 98.75 140 GLU B O 1
ATOM 2383 N N . THR B 1 141 ? 0.606 -5.41 -18.938 1 98.75 141 THR B N 1
ATOM 2384 C CA . THR B 1 141 ? 0.417 -4.984 -17.562 1 98.75 141 THR B CA 1
ATOM 2385 C C . THR B 1 141 ? -0.306 -6.062 -16.75 1 98.75 141 THR B C 1
ATOM 2387 O O . THR B 1 141 ? 0.088 -6.371 -15.625 1 98.75 141 THR B O 1
ATOM 2390 N N . ILE B 1 142 ? -1.388 -6.535 -17.297 1 98.94 142 ILE B N 1
ATOM 2391 C CA . ILE B 1 142 ? -2.162 -7.633 -16.719 1 98.94 142 ILE B CA 1
ATOM 2392 C C . ILE B 1 142 ? -2.361 -8.727 -17.766 1 98.94 142 ILE B C 1
ATOM 2394 O O . ILE B 1 142 ? -2.738 -8.438 -18.906 1 98.94 142 ILE B O 1
ATOM 2398 N N . VAL B 1 143 ? -2.051 -9.938 -17.422 1 98.94 143 VAL B N 1
ATOM 2399 C CA . VAL B 1 143 ? -2.289 -11.094 -18.281 1 98.94 143 VAL B CA 1
ATOM 2400 C C . VAL B 1 143 ? -3.256 -12.055 -17.609 1 98.94 143 VAL B C 1
ATOM 2402 O O . VAL B 1 143 ? -3.064 -12.414 -16.438 1 98.94 143 VAL B O 1
ATOM 2405 N N . GLU B 1 144 ? -4.336 -12.383 -18.312 1 98.88 144 GLU B N 1
ATOM 2406 C CA . GLU B 1 144 ? -5.352 -13.312 -17.828 1 98.88 144 GLU B CA 1
ATOM 2407 C C . GLU B 1 144 ? -5.422 -14.555 -18.719 1 98.88 144 GLU B C 1
ATOM 2409 O O . GLU B 1 144 ? -5.461 -14.453 -19.938 1 98.88 144 GLU B O 1
ATOM 2414 N N . ASP B 1 145 ? -5.359 -15.688 -18.125 1 98.88 145 ASP B N 1
ATOM 2415 C CA . ASP B 1 145 ? -5.582 -16.969 -18.797 1 98.88 145 ASP B CA 1
ATOM 2416 C C . ASP B 1 145 ? -6.531 -17.844 -17.969 1 98.88 145 ASP B C 1
ATOM 2418 O O . ASP B 1 145 ? -6.094 -18.625 -17.125 1 98.88 145 ASP B O 1
ATOM 2422 N N . GLY B 1 146 ? -7.844 -17.766 -18.328 1 98.44 146 GLY B N 1
ATOM 2423 C CA . GLY B 1 146 ? -8.836 -18.438 -17.5 1 98.44 146 GLY B CA 1
ATOM 2424 C C . GLY B 1 146 ? -8.891 -17.906 -16.078 1 98.44 146 GLY B C 1
ATOM 2425 O O . GLY B 1 146 ? -9.148 -16.719 -15.867 1 98.44 146 GLY B O 1
ATOM 2426 N N . HIS B 1 147 ? -8.602 -18.859 -15.102 1 98.81 147 HIS B N 1
ATOM 2427 C CA . HIS B 1 147 ? -8.711 -18.484 -13.695 1 98.81 147 HIS B CA 1
ATOM 2428 C C . HIS B 1 147 ? -7.375 -17.984 -13.156 1 98.81 147 HIS B C 1
ATOM 2430 O O . HIS B 1 1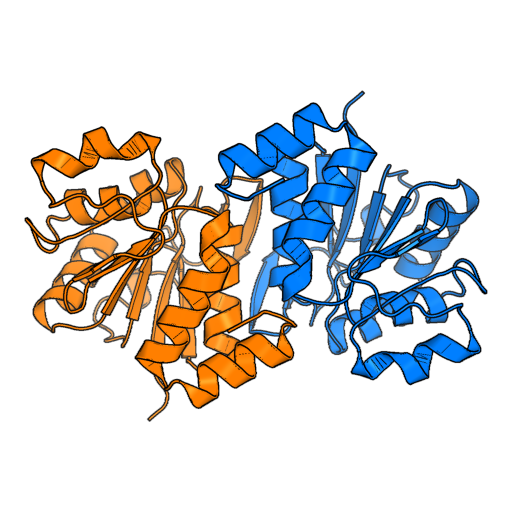47 ? -7.262 -17.656 -11.969 1 98.81 147 HIS B O 1
ATOM 2436 N N . LEU B 1 148 ? -6.32 -17.859 -14.023 1 98.94 148 LEU B N 1
ATOM 2437 C CA . LEU B 1 148 ? -5.008 -17.375 -13.617 1 98.94 148 LEU B CA 1
ATOM 2438 C C . LEU B 1 148 ? -4.785 -15.945 -14.102 1 98.94 148 LEU B C 1
ATOM 2440 O O . LEU B 1 148 ? -4.902 -15.664 -15.297 1 98.94 148 LEU B O 1
ATOM 2444 N N . LEU B 1 149 ? -4.531 -15 -13.195 1 98.94 149 LEU B N 1
ATOM 2445 C CA . LEU B 1 149 ? -4.211 -13.617 -13.508 1 98.94 149 LEU B CA 1
ATOM 2446 C C . LEU B 1 149 ? -2.832 -13.242 -12.969 1 98.94 149 LEU B C 1
ATOM 2448 O O . LEU B 1 149 ? -2.479 -13.602 -11.844 1 98.94 149 LEU B O 1
ATOM 2452 N N . THR B 1 150 ? -2.014 -12.547 -13.758 1 99 150 THR B N 1
ATOM 2453 C CA . THR B 1 150 ? -0.696 -12.094 -13.312 1 99 150 THR B CA 1
ATOM 2454 C C . THR B 1 150 ? -0.47 -10.633 -13.688 1 99 150 THR B C 1
ATOM 2456 O O . THR B 1 150 ? -1.092 -10.117 -14.617 1 99 150 THR B O 1
ATOM 2459 N N . SER B 1 151 ? 0.307 -9.93 -12.953 1 98.94 151 SER B N 1
ATOM 2460 C CA . SER B 1 151 ? 0.713 -8.555 -13.227 1 98.94 151 SER B CA 1
ATOM 2461 C C . SER B 1 151 ? 2.205 -8.359 -12.969 1 98.94 151 SER B C 1
ATOM 2463 O O . SER B 1 151 ? 2.918 -9.32 -12.664 1 98.94 151 SER B O 1
ATOM 2465 N N . ARG B 1 152 ? 2.748 -7.207 -13.062 1 98.88 152 ARG B N 1
ATOM 2466 C CA . ARG B 1 152 ? 4.168 -7.086 -13.375 1 98.88 152 ARG B CA 1
ATOM 2467 C C . ARG B 1 152 ? 4.957 -6.582 -12.172 1 98.88 152 ARG B C 1
ATOM 2469 O O . ARG B 1 152 ? 6.133 -6.91 -12.016 1 98.88 152 ARG B O 1
ATOM 2476 N N . GLY B 1 153 ? 4.355 -5.645 -11.344 1 98.81 153 GLY B N 1
ATOM 2477 C CA . GLY B 1 153 ? 5.141 -5.09 -10.25 1 98.81 153 GLY B CA 1
ATOM 2478 C C . GLY B 1 153 ? 4.375 -4.074 -9.43 1 98.81 153 GLY B C 1
ATOM 2479 O O . GLY B 1 153 ? 3.158 -3.939 -9.57 1 98.81 153 GLY B O 1
ATOM 2480 N N . PRO B 1 154 ? 5.145 -3.348 -8.469 1 98.88 154 PRO B N 1
ATOM 2481 C CA . PRO B 1 154 ? 4.473 -2.408 -7.562 1 98.88 154 PRO B CA 1
ATOM 2482 C C . PRO B 1 154 ? 3.666 -1.348 -8.312 1 98.88 154 PRO B C 1
ATOM 2484 O O . PRO B 1 154 ? 2.582 -0.966 -7.863 1 98.88 154 PRO B O 1
ATOM 2487 N N . GLY B 1 155 ? 4.168 -0.916 -9.453 1 98.69 155 GLY B N 1
ATOM 2488 C CA . GLY B 1 155 ? 3.51 0.146 -10.203 1 98.69 155 GLY B CA 1
ATOM 2489 C C . GLY B 1 155 ? 2.223 -0.3 -10.867 1 98.69 155 GLY B C 1
ATOM 2490 O O . GLY B 1 155 ? 1.425 0.53 -11.305 1 98.69 155 GLY B O 1
ATOM 2491 N N . THR B 1 156 ? 1.971 -1.565 -10.93 1 98.81 156 THR B N 1
ATOM 2492 C CA . THR B 1 156 ? 0.773 -2.092 -11.57 1 98.81 156 THR B CA 1
ATOM 2493 C C . THR B 1 156 ? -0.19 -2.668 -10.539 1 98.81 156 THR B C 1
ATOM 2495 O O . THR B 1 156 ? -1.265 -3.158 -10.891 1 98.81 156 THR B O 1
ATOM 2498 N N . ALA B 1 157 ? 0.172 -2.582 -9.25 1 98.88 157 ALA B N 1
ATOM 2499 C CA . ALA B 1 157 ? -0.575 -3.244 -8.18 1 98.88 157 ALA B CA 1
ATOM 2500 C C . ALA B 1 157 ? -1.979 -2.66 -8.055 1 98.88 157 ALA B C 1
ATOM 2502 O O . ALA B 1 157 ? -2.947 -3.396 -7.844 1 98.88 157 ALA B O 1
ATOM 2503 N N . ILE B 1 158 ? -2.117 -1.337 -8.195 1 98.88 158 ILE B N 1
ATOM 2504 C CA . ILE B 1 158 ? -3.41 -0.693 -7.988 1 98.88 158 ILE B CA 1
ATOM 2505 C C . ILE B 1 158 ? -4.363 -1.067 -9.125 1 98.88 158 ILE B C 1
ATOM 2507 O O . ILE B 1 158 ? -5.496 -1.484 -8.875 1 98.88 158 ILE B O 1
ATOM 2511 N N . VAL B 1 159 ? -3.898 -0.989 -10.398 1 98.75 159 VAL B N 1
ATOM 2512 C CA . VAL B 1 159 ? -4.773 -1.341 -11.516 1 98.75 159 VAL B CA 1
ATOM 2513 C C . VAL B 1 159 ? -5.086 -2.836 -11.477 1 98.75 159 VAL B C 1
ATOM 2515 O O . VAL B 1 159 ? -6.188 -3.256 -11.836 1 98.75 159 VAL B O 1
ATOM 2518 N N . PHE B 1 160 ? -4.125 -3.641 -11.047 1 98.94 160 PHE B N 1
ATOM 2519 C CA . PHE B 1 160 ? -4.344 -5.07 -10.875 1 98.94 160 PHE B CA 1
ATOM 2520 C C . PHE B 1 160 ? -5.422 -5.332 -9.828 1 98.94 160 PHE B C 1
ATOM 2522 O O . PHE B 1 160 ? -6.316 -6.156 -10.047 1 98.94 160 PHE B O 1
ATOM 2529 N N . GLY B 1 161 ? -5.355 -4.617 -8.672 1 98.94 161 GLY B N 1
ATOM 2530 C CA . GLY B 1 161 ? -6.367 -4.734 -7.633 1 98.94 161 GLY B CA 1
ATOM 2531 C C . GLY B 1 161 ? -7.762 -4.391 -8.117 1 98.94 161 GLY B C 1
ATOM 2532 O O . GLY B 1 161 ? -8.727 -5.07 -7.777 1 98.94 161 GLY B O 1
ATOM 2533 N N . LEU B 1 162 ? -7.859 -3.34 -8.93 1 98.94 162 LEU B N 1
ATOM 2534 C CA . LEU B 1 162 ? -9.156 -2.932 -9.453 1 98.94 162 LEU B CA 1
ATOM 2535 C C . LEU B 1 162 ? -9.711 -3.984 -10.414 1 98.94 162 LEU B C 1
ATOM 2537 O O . LEU B 1 162 ? -10.914 -4.254 -10.414 1 98.94 162 LEU B O 1
ATOM 2541 N N . ARG B 1 163 ? -8.828 -4.594 -11.195 1 98.88 163 ARG B N 1
ATOM 2542 C CA . ARG B 1 163 ? -9.258 -5.664 -12.086 1 98.88 163 ARG B CA 1
ATOM 2543 C C . ARG B 1 163 ? -9.766 -6.867 -11.297 1 98.88 163 ARG B C 1
ATOM 2545 O O . ARG B 1 163 ? -10.797 -7.453 -11.633 1 98.88 163 ARG B O 1
ATOM 2552 N N . LEU B 1 164 ? -9.047 -7.23 -10.219 1 98.94 164 LEU B N 1
ATOM 2553 C CA . LEU B 1 164 ? -9.469 -8.344 -9.383 1 98.94 164 LEU B CA 1
ATOM 2554 C C . LEU B 1 164 ? -10.797 -8.047 -8.703 1 98.94 164 LEU B C 1
ATOM 2556 O O . LEU B 1 164 ? -11.656 -8.922 -8.586 1 98.94 164 LEU B O 1
ATOM 2560 N N . ALA B 1 165 ? -10.969 -6.789 -8.234 1 98.94 165 ALA B N 1
ATOM 2561 C CA . ALA B 1 165 ? -12.25 -6.383 -7.652 1 98.94 165 ALA B CA 1
ATOM 2562 C C . ALA B 1 165 ? -13.383 -6.555 -8.656 1 98.94 165 ALA B C 1
ATOM 2564 O O . ALA B 1 165 ? -14.461 -7.051 -8.305 1 98.94 165 ALA B O 1
ATOM 2565 N N . GLU B 1 166 ? -13.109 -6.141 -9.898 1 98.88 166 GLU B N 1
ATOM 2566 C CA . GLU B 1 166 ? -14.117 -6.258 -10.953 1 98.88 166 GLU B CA 1
ATOM 2567 C C . GLU B 1 166 ? -14.484 -7.715 -11.203 1 98.88 166 GLU B C 1
ATOM 2569 O O . GLU B 1 166 ? -15.664 -8.055 -11.32 1 98.88 166 GLU B O 1
ATOM 2574 N N . LEU B 1 167 ? -13.516 -8.586 -11.234 1 98.75 167 LEU B N 1
ATOM 2575 C CA . LEU B 1 167 ? -13.719 -10.008 -11.5 1 98.75 167 LEU B CA 1
ATOM 2576 C C . LEU B 1 167 ? -14.539 -10.656 -10.383 1 98.75 167 LEU B C 1
ATOM 2578 O O . LEU B 1 167 ? -15.406 -11.484 -10.648 1 98.75 167 LEU B O 1
ATOM 2582 N N . LEU B 1 168 ? -14.258 -10.273 -9.125 1 98.88 168 LEU B N 1
ATOM 2583 C CA . LEU B 1 168 ? -14.898 -10.891 -7.969 1 98.88 168 LEU B CA 1
ATOM 2584 C C . LEU B 1 168 ? -16.297 -10.32 -7.742 1 98.88 168 LEU B C 1
ATOM 2586 O O . LEU B 1 168 ? -17.141 -10.961 -7.117 1 98.88 168 LEU B O 1
ATOM 2590 N N . THR B 1 169 ? -16.484 -9.086 -8.242 1 98.69 169 THR B N 1
ATOM 2591 C CA . THR B 1 169 ? -17.781 -8.438 -8.047 1 98.69 169 THR B CA 1
ATOM 2592 C C . THR B 1 169 ? -18.406 -8.078 -9.383 1 98.69 169 THR B C 1
ATOM 2594 O O . THR B 1 169 ? -18.922 -8.945 -10.094 1 98.69 169 THR B O 1
ATOM 2597 N N . ASP B 1 170 ? -18.25 -6.801 -9.812 1 98.69 170 ASP B N 1
ATOM 2598 C CA . ASP B 1 170 ? -18.719 -6.352 -11.125 1 98.69 170 ASP B CA 1
ATOM 2599 C C . ASP B 1 170 ? -18.094 -5.008 -11.492 1 98.69 170 ASP B C 1
ATOM 2601 O O . ASP B 1 170 ? -17.375 -4.406 -10.688 1 98.69 170 ASP B O 1
ATOM 2605 N N . HIS B 1 171 ? -18.328 -4.609 -12.711 1 98.69 171 HIS B N 1
ATOM 2606 C CA . HIS B 1 171 ? -17.734 -3.389 -13.25 1 98.69 171 HIS B CA 1
ATOM 2607 C C . HIS B 1 171 ? -18.188 -2.166 -12.453 1 98.69 171 HIS B C 1
ATOM 2609 O O . HIS B 1 171 ? -17.375 -1.274 -12.18 1 98.69 171 HIS B O 1
ATOM 2615 N N . ALA B 1 172 ? -19.391 -2.039 -12.078 1 98.75 172 ALA B N 1
ATOM 2616 C CA . ALA B 1 172 ? -19.938 -0.885 -11.367 1 98.75 172 ALA B CA 1
ATOM 2617 C C . ALA B 1 172 ? -19.266 -0.732 -10 1 98.75 172 ALA B C 1
ATOM 2619 O O . ALA B 1 172 ? -18.938 0.382 -9.578 1 98.75 172 ALA B O 1
ATOM 2620 N N . THR B 1 173 ? -19.078 -1.864 -9.289 1 98.81 173 THR B N 1
ATOM 2621 C CA . THR B 1 173 ? -18.438 -1.841 -7.984 1 98.81 173 THR B CA 1
ATOM 2622 C C . THR B 1 173 ? -16.984 -1.387 -8.109 1 98.81 173 THR B C 1
ATOM 2624 O O . THR B 1 173 ? -16.547 -0.499 -7.375 1 98.81 173 THR B O 1
ATOM 2627 N N . ALA B 1 174 ? -16.25 -1.981 -9.055 1 98.88 174 ALA B N 1
ATOM 2628 C CA . ALA B 1 174 ? -14.852 -1.604 -9.266 1 98.88 174 ALA B CA 1
ATOM 2629 C C . ALA B 1 174 ? -14.734 -0.127 -9.625 1 98.88 174 ALA B C 1
ATOM 2631 O O . ALA B 1 174 ? -13.828 0.562 -9.156 1 98.88 174 ALA B O 1
ATOM 2632 N N . LYS B 1 175 ? -15.648 0.352 -10.469 1 98.81 175 LYS B N 1
ATOM 2633 C CA . LYS B 1 175 ? -15.656 1.76 -10.852 1 98.81 175 LYS B CA 1
ATOM 2634 C C . LYS B 1 175 ? -15.914 2.66 -9.648 1 98.81 175 LYS B C 1
ATOM 2636 O O . LYS B 1 175 ? -15.273 3.705 -9.5 1 98.81 175 LYS B O 1
ATOM 2641 N N . SER B 1 176 ? -16.828 2.307 -8.836 1 98.81 176 SER B N 1
ATOM 2642 C CA . SER B 1 176 ? -17.125 3.076 -7.629 1 98.81 176 SER B CA 1
ATOM 2643 C C . SER B 1 176 ? -15.914 3.133 -6.703 1 98.81 176 SER B C 1
ATOM 2645 O O . SER B 1 176 ? -15.617 4.184 -6.129 1 98.81 176 SER B O 1
ATOM 2647 N N . VAL B 1 177 ? -15.211 1.986 -6.539 1 98.94 177 VAL B N 1
ATOM 2648 C CA . VAL B 1 177 ? -14 1.929 -5.727 1 98.94 177 VAL B CA 1
ATOM 2649 C C . VAL B 1 177 ? -12.945 2.865 -6.305 1 98.94 177 VAL B C 1
ATOM 2651 O O . VAL B 1 177 ? -12.359 3.672 -5.578 1 98.94 177 VAL B O 1
ATOM 2654 N N . ALA B 1 178 ? -12.719 2.791 -7.625 1 98.94 178 ALA B N 1
ATOM 2655 C CA . ALA B 1 178 ? -11.727 3.641 -8.289 1 98.94 178 ALA B CA 1
ATOM 2656 C C . ALA B 1 178 ? -12.062 5.117 -8.102 1 98.94 178 ALA B C 1
ATOM 2658 O O . ALA B 1 178 ? -11.188 5.922 -7.77 1 98.94 178 ALA B O 1
ATOM 2659 N N . THR B 1 179 ? -13.328 5.473 -8.258 1 98.81 179 THR B N 1
ATOM 2660 C CA . THR B 1 179 ? -13.781 6.855 -8.125 1 98.81 179 THR B CA 1
ATOM 2661 C C . THR B 1 179 ? -13.523 7.371 -6.711 1 98.81 179 THR B C 1
ATOM 2663 O O . THR B 1 179 ? -13.008 8.477 -6.535 1 98.81 179 THR B O 1
ATOM 2666 N N . ALA B 1 180 ? -13.82 6.547 -5.742 1 98.75 180 ALA B N 1
ATOM 2667 C CA . ALA B 1 180 ? -13.633 6.934 -4.348 1 98.75 180 ALA B CA 1
ATOM 2668 C C . ALA B 1 180 ? -12.156 7.09 -4.012 1 98.75 180 ALA B C 1
ATOM 2670 O O . ALA B 1 180 ? -11.797 7.848 -3.105 1 98.75 180 ALA B O 1
ATOM 2671 N N . MET B 1 181 ? -11.273 6.434 -4.758 1 98.88 181 MET B N 1
ATOM 2672 C CA . MET B 1 181 ? -9.836 6.516 -4.523 1 98.88 181 MET B CA 1
ATOM 2673 C C . MET B 1 181 ? -9.211 7.637 -5.352 1 98.88 181 MET B C 1
ATOM 2675 O O . MET B 1 181 ? -8.016 7.898 -5.242 1 98.88 181 MET B O 1
ATOM 2679 N N . LEU B 1 182 ? -10.031 8.242 -6.234 1 98.69 182 LEU B N 1
ATOM 2680 C CA . LEU B 1 182 ? -9.602 9.312 -7.1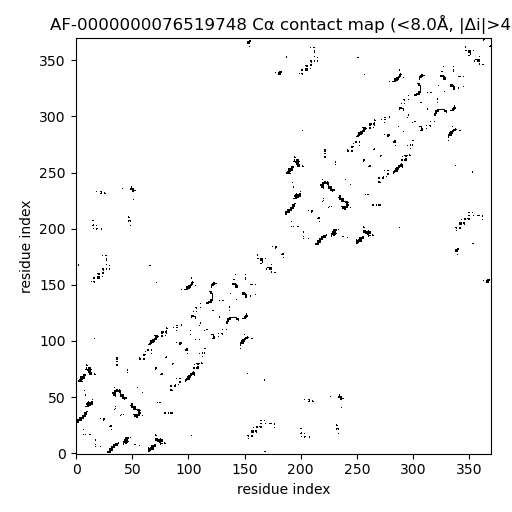21 1 98.69 182 LEU B CA 1
ATOM 2681 C C . LEU B 1 182 ? -8.695 8.781 -8.227 1 98.69 182 LEU B C 1
ATOM 2683 O O . LEU B 1 182 ? -7.656 9.367 -8.523 1 98.69 182 LEU B O 1
ATOM 2687 N N . LEU B 1 183 ? -9.031 7.578 -8.719 1 98.56 183 LEU B N 1
ATOM 2688 C CA . LEU B 1 183 ? -8.32 6.934 -9.82 1 98.56 183 LEU B CA 1
ATOM 2689 C C . LEU B 1 183 ? -9.188 6.875 -11.07 1 98.56 183 LEU B C 1
ATOM 2691 O O . LEU B 1 183 ? -10.414 6.77 -10.977 1 98.56 183 LEU B O 1
ATOM 2695 N N . PRO B 1 184 ? -8.492 6.949 -12.203 1 95.38 184 PRO B N 1
ATOM 2696 C CA . PRO B 1 184 ? -9.266 6.645 -13.414 1 95.38 184 PRO B CA 1
ATOM 2697 C C . PRO B 1 184 ? -9.664 5.172 -13.5 1 95.38 184 PRO B C 1
ATOM 2699 O O . PRO B 1 184 ? -9.031 4.32 -12.875 1 95.38 184 PRO B O 1
ATOM 2702 N N . PHE B 1 185 ? -10.812 4.922 -14.203 1 94.12 185 PHE B N 1
ATOM 2703 C CA . PHE B 1 185 ? -11.219 3.541 -14.453 1 94.12 185 PHE B CA 1
ATOM 2704 C C . PHE B 1 185 ? -11.922 3.416 -15.797 1 94.12 185 PHE B C 1
ATOM 2706 O O . PHE B 1 185 ? -12.766 4.246 -16.141 1 94.12 185 PHE B O 1
#

Radius of gyration: 20.12 Å; Cα contacts (8 Å, |Δi|>4): 911; chains: 2; bounding box: 47×58×45 Å